Protein AF-0000000084496072 (afdb_homodimer)

Nearest PDB structures (foldseek):
  3r0a-assembly1_A  TM=5.215E-01  e=6.819E-02  Methanosarcina mazei
  7z1l-assembly1_O  TM=6.614E-01  e=3.245E-01  Saccharomyces cerevisiae W303
  7q34-assembly2_C  TM=4.489E-01  e=1.401E-01  Lactococcus lactis subsp. lactis
  5x11-assembly4_G  TM=4.605E-01  e=4.939E-01  Bacillus spizizenii str. W23
  4g6q-assembly2_B  TM=4.818E-01  e=4.652E-01  Kribbella flavida DSM 17836

Radius of gyration: 19.79 Å; Cα contacts (8 Å, |Δi|>4): 456; chains: 2; bounding box: 46×49×51 Å

Sequence (308 aa):
MTQSNAYIRTGNTRTGFSLMFHELFDLYHPYIGDKATLYYLYLLRYRNNDVTSFDQGKAWNGRSKVTEKFQLSFSTLPILDEILEASGLVTIERKPSGRGKDKIYYIVHDPLERAQFREHETQIAEELRQVVVRQGGSIGKLLGKEKGVNLSVCMTQSNAYIRTGNTRTGFSLMFHELFDLYHPYIGDKATLYYLYLLRYRNNDVTSFDQGKAWNGRSKVTEKFQLSFSTLPILDEILEASGLVTIERKPSGRGKDKIYYIVHDPLERAQFREHETQIAEELRQVVVRQGGSIGKLLGKEKGVNLSVC

Foldseek 3Di:
DPPPPPVPPPPPRDDQDFDDDPCLVVPVCQAQHDVLSVVLVVQRSQAACPPPDPSHQKRFDDLVVDVVVDVDDSVCVVLSVQLCVLQVQWDWDWADPPPDGTGIIIRGDDHDDPVVCVVCVVSSLVSLLVSCVVVDDDCLVSTHPNRNNVSNVD/DPPPPPVPPPPPPDDQDFDDDPCLVVPVCQAQHDVLSVVLVVQRSQAACPPPDPRHQKGFDDLVVDVVVDVDDSVCVVLSVQLCVLQVQWDWDWADPDPDGTGIIIRGDDHDDPVVCVVCVVSSLVSLLVSCVVVDDDCLVSTHPNRNNVSNVD

Organism: NCBI:txid1637975

Structure (mmCIF, N/CA/C/O backbone):
data_AF-0000000084496072-model_v1
#
loop_
_entity.id
_entity.type
_entity.pdbx_description
1 polymer 'Replication initiator A N-terminal domain-containing protein'
#
loop_
_atom_site.group_PDB
_atom_site.id
_atom_site.type_symbol
_atom_site.label_atom_id
_atom_site.label_alt_id
_atom_site.label_comp_id
_atom_site.label_asym_id
_atom_site.label_entity_id
_atom_site.label_seq_id
_atom_site.pdbx_PDB_ins_code
_atom_site.Cartn_x
_atom_site.Cartn_y
_atom_site.Cartn_z
_atom_site.occupancy
_atom_site.B_iso_or_equiv
_atom_site.auth_seq_id
_atom_site.auth_comp_id
_atom_site.auth_asym_id
_atom_site.auth_atom_id
_atom_site.pdbx_PDB_model_num
ATOM 1 N N . MET A 1 1 ? -20.109 -11.117 22.031 1 20.28 1 MET A N 1
ATOM 2 C CA . MET A 1 1 ? -18.75 -10.602 22.203 1 20.28 1 MET A CA 1
ATOM 3 C C . MET A 1 1 ? -17.766 -11.32 21.281 1 20.28 1 MET A C 1
ATOM 5 O O . MET A 1 1 ? -17.422 -12.477 21.531 1 20.28 1 MET A O 1
ATOM 9 N N . THR A 1 2 ? -17.922 -11.195 20 1 24.98 2 THR A N 1
ATOM 10 C CA . THR A 1 2 ? -17.297 -12.008 18.953 1 24.98 2 THR A CA 1
ATOM 11 C C . THR A 1 2 ? -15.781 -11.945 19.062 1 24.98 2 THR A C 1
ATOM 13 O O . THR A 1 2 ? -15.195 -10.859 19.078 1 24.98 2 THR A O 1
ATOM 16 N N . GLN A 1 3 ? -15.211 -12.867 19.844 1 24.97 3 GLN A N 1
ATOM 17 C CA . GLN A 1 3 ? -13.797 -13.102 20.109 1 24.97 3 GLN A CA 1
ATOM 18 C C . GLN A 1 3 ? -12.977 -13.055 18.812 1 24.97 3 GLN A C 1
ATOM 20 O O . GLN A 1 3 ? -13.203 -13.852 17.906 1 24.97 3 GLN A O 1
ATOM 25 N N . SER A 1 4 ? -12.648 -11.875 18.438 1 31.02 4 SER A N 1
ATOM 26 C CA . SER A 1 4 ? -11.797 -11.656 17.281 1 31.02 4 SER A CA 1
ATOM 27 C C . SER A 1 4 ? -10.555 -12.547 17.328 1 31.02 4 SER A C 1
ATOM 29 O O . SER A 1 4 ? -9.812 -12.539 18.312 1 31.02 4 SER A O 1
ATOM 31 N N . ASN A 1 5 ? -10.773 -13.828 17 1 29.03 5 ASN A N 1
ATOM 32 C CA . ASN A 1 5 ? -9.773 -14.891 17.016 1 29.03 5 ASN A CA 1
ATOM 33 C C . ASN A 1 5 ? -8.484 -14.469 16.328 1 29.03 5 ASN A C 1
ATOM 35 O O . ASN A 1 5 ? -8.367 -14.602 15.102 1 29.03 5 ASN A O 1
ATOM 39 N N . ALA A 1 6 ? -7.984 -13.383 16.688 1 31.05 6 ALA A N 1
ATOM 40 C CA . ALA A 1 6 ? -6.613 -13.203 16.234 1 31.05 6 ALA A CA 1
ATOM 41 C C . ALA A 1 6 ? -5.766 -14.438 16.531 1 31.05 6 ALA A C 1
ATOM 43 O O . ALA A 1 6 ? -5.727 -14.914 17.656 1 31.05 6 ALA A O 1
ATOM 44 N N . TYR A 1 7 ? -5.82 -15.438 15.805 1 30.16 7 TYR A N 1
ATOM 45 C CA . TYR A 1 7 ? -4.941 -16.578 16.047 1 30.16 7 TYR A CA 1
ATOM 46 C C . TYR A 1 7 ? -3.498 -16.109 16.234 1 30.16 7 TYR A C 1
ATOM 48 O O . TYR A 1 7 ? -2.895 -15.562 15.312 1 30.16 7 TYR A O 1
ATOM 56 N N . ILE A 1 8 ? -3.25 -15.469 17.312 1 32.53 8 ILE A N 1
ATOM 57 C CA . ILE A 1 8 ? -1.83 -15.281 17.594 1 32.53 8 ILE A CA 1
ATOM 58 C C . ILE A 1 8 ? -1.15 -16.641 17.734 1 32.53 8 ILE A C 1
ATOM 60 O O . ILE A 1 8 ? -1.497 -17.438 18.609 1 32.53 8 ILE A O 1
ATOM 64 N N . ARG A 1 9 ? -0.761 -17.344 16.672 1 30.67 9 ARG A N 1
ATOM 65 C CA . ARG A 1 9 ? -0.006 -18.594 16.781 1 30.67 9 ARG A CA 1
ATOM 66 C C . ARG A 1 9 ? 1.134 -18.453 17.797 1 30.67 9 ARG A C 1
ATOM 68 O O . ARG A 1 9 ? 1.841 -17.438 17.797 1 30.67 9 ARG A O 1
ATOM 75 N N . THR A 1 10 ? 1.224 -18.984 18.797 1 35 10 THR A N 1
ATOM 76 C CA . THR A 1 10 ? 2.146 -19.141 19.906 1 35 10 THR A CA 1
ATOM 77 C C . THR A 1 10 ? 3.588 -19.203 19.422 1 35 10 THR A C 1
ATOM 79 O O . THR A 1 10 ? 4.527 -19.094 20.219 1 35 10 THR A O 1
ATOM 82 N N . GLY A 1 11 ? 3.934 -19.766 18.203 1 36.53 11 GLY A N 1
ATOM 83 C CA . GLY A 1 11 ? 5.332 -19.984 17.859 1 36.53 11 GLY A CA 1
ATOM 84 C C . GLY A 1 11 ? 6.145 -18.719 17.781 1 36.53 11 GLY A C 1
ATOM 85 O O . GLY A 1 11 ? 5.684 -17.656 18.203 1 36.53 11 GLY A O 1
ATOM 86 N N . ASN A 1 12 ? 7.484 -18.672 17.125 1 40.44 12 ASN A N 1
ATOM 87 C CA . ASN A 1 12 ? 8.414 -17.562 16.969 1 40.44 12 ASN A CA 1
ATOM 88 C C . ASN A 1 12 ? 7.699 -16.281 16.547 1 40.44 12 ASN A C 1
ATOM 90 O O . ASN A 1 12 ? 7.098 -16.234 15.477 1 40.44 12 ASN A O 1
ATOM 94 N N . THR A 1 13 ? 7.156 -15.523 17.469 1 61.06 13 THR A N 1
ATOM 95 C CA . THR A 1 13 ? 6.418 -14.273 17.266 1 61.06 13 THR A CA 1
ATOM 96 C C . THR A 1 13 ? 7.168 -13.352 16.312 1 61.06 13 THR A C 1
ATOM 98 O O . THR A 1 13 ? 8.281 -12.914 16.609 1 61.06 13 THR A O 1
ATOM 101 N N . ARG A 1 14 ? 6.965 -13.539 15.125 1 76.88 14 ARG A N 1
ATOM 102 C CA . ARG A 1 14 ? 7.57 -12.656 14.133 1 76.88 14 ARG A CA 1
ATOM 103 C C . ARG A 1 14 ? 7.273 -11.195 14.445 1 76.88 14 ARG A C 1
ATOM 105 O O . ARG A 1 14 ? 6.145 -10.844 14.789 1 76.88 14 ARG A O 1
ATOM 112 N N . THR A 1 15 ? 8.438 -10.461 14.648 1 82.69 15 THR A N 1
ATOM 113 C CA . THR A 1 15 ? 8.367 -9.016 14.875 1 82.69 15 THR A CA 1
ATOM 114 C C . THR A 1 15 ? 8.633 -8.25 13.586 1 82.69 15 THR A C 1
ATOM 116 O O . THR A 1 15 ? 8.867 -8.859 12.531 1 82.69 15 THR A O 1
ATOM 119 N N . GLY A 1 16 ? 8.398 -6.961 13.594 1 90.19 16 GLY A N 1
ATOM 120 C CA . GLY A 1 16 ? 8.68 -6.141 12.43 1 90.19 16 GLY A CA 1
ATOM 121 C C . GLY A 1 16 ? 7.48 -5.953 11.523 1 90.19 16 GLY A C 1
ATOM 122 O O . GLY A 1 16 ? 7.57 -6.18 10.312 1 90.19 16 GLY A O 1
ATOM 123 N N . PHE A 1 17 ? 6.418 -5.68 12.156 1 93.38 17 PHE A N 1
ATOM 124 C CA . PHE A 1 17 ? 5.207 -5.426 11.383 1 93.38 17 PHE A CA 1
ATOM 125 C C . PHE A 1 17 ? 4.523 -4.145 11.844 1 93.38 17 PHE A C 1
ATOM 127 O O . PHE A 1 17 ? 4.812 -3.641 12.93 1 93.38 17 PHE A O 1
ATOM 134 N N . SER A 1 18 ? 3.721 -3.564 11 1 92.56 18 SER A N 1
ATOM 135 C CA . SER A 1 18 ? 2.795 -2.477 11.297 1 92.56 18 SER A CA 1
ATOM 136 C C . SER A 1 18 ? 1.347 -2.918 11.125 1 92.56 18 SER A C 1
ATOM 138 O O . SER A 1 18 ? 1.056 -3.805 10.32 1 92.56 18 SER A O 1
ATOM 140 N N . LEU A 1 19 ? 0.456 -2.365 11.906 1 93.56 19 LEU A N 1
ATOM 141 C CA . LEU A 1 19 ? -0.966 -2.646 11.742 1 93.56 19 LEU A CA 1
ATOM 142 C C . LEU A 1 19 ? -1.554 -1.824 10.594 1 93.56 19 LEU A C 1
ATOM 144 O O . LEU A 1 19 ? -1.476 -0.594 10.609 1 93.56 19 LEU A O 1
ATOM 148 N N . MET A 1 20 ? -2.008 -2.471 9.633 1 96 20 MET A N 1
ATOM 149 C CA . MET A 1 20 ? -2.729 -1.826 8.539 1 96 20 MET A CA 1
ATOM 150 C C . MET A 1 20 ? -4.234 -1.928 8.742 1 96 20 MET A C 1
ATOM 152 O O . MET A 1 20 ? -4.832 -2.975 8.492 1 96 20 MET A O 1
ATOM 156 N N . PHE A 1 21 ? -4.793 -0.872 9.219 1 96.31 21 PHE A N 1
ATOM 157 C CA . PHE A 1 21 ? -6.23 -0.878 9.477 1 96.31 21 PHE A CA 1
ATOM 158 C C . PHE A 1 21 ? -7.008 -0.855 8.164 1 96.31 21 PHE A C 1
ATOM 160 O O . PHE A 1 21 ? -6.641 -0.14 7.23 1 96.31 21 PHE A O 1
ATOM 167 N N . HIS A 1 22 ? -8.07 -1.604 8.109 1 96.25 22 HIS A N 1
ATOM 168 C CA . HIS A 1 22 ? -8.812 -1.842 6.871 1 96.25 22 HIS A CA 1
ATOM 169 C C . HIS A 1 22 ? -9.508 -0.574 6.398 1 96.25 22 HIS A C 1
ATOM 171 O O . HIS A 1 22 ? -9.812 -0.434 5.211 1 96.25 22 HIS A O 1
ATOM 177 N N . GLU A 1 23 ? -9.766 0.387 7.328 1 97.44 23 GLU A N 1
ATOM 178 C CA . GLU A 1 23 ? -10.406 1.65 6.98 1 97.44 23 GLU A CA 1
ATOM 179 C C . GLU A 1 23 ? -9.594 2.414 5.938 1 97.44 23 GLU A C 1
ATOM 181 O O . GLU A 1 23 ? -10.141 3.238 5.203 1 97.44 23 GLU A O 1
ATOM 186 N N . LEU A 1 24 ? -8.266 2.133 5.898 1 98.12 24 LEU A N 1
ATOM 187 C CA . LEU A 1 24 ? -7.418 2.795 4.91 1 98.12 24 LEU A CA 1
ATOM 188 C C . LEU A 1 24 ? -7.914 2.512 3.496 1 98.12 24 LEU A C 1
ATOM 190 O O . LEU A 1 24 ? -8.148 3.438 2.715 1 98.12 24 LEU A O 1
ATOM 194 N N . PHE A 1 25 ? -8.148 1.28 3.17 1 96.56 25 PHE A N 1
ATOM 195 C CA . PHE A 1 25 ? -8.594 0.896 1.836 1 96.56 25 PHE A CA 1
ATOM 196 C C . PHE A 1 25 ? -10.094 1.127 1.682 1 96.56 25 PHE A C 1
ATOM 198 O O . PHE A 1 25 ? -10.562 1.494 0.603 1 96.56 25 PHE A O 1
ATOM 205 N N . ASP A 1 26 ? -10.82 0.975 2.752 1 95.56 26 ASP A N 1
ATOM 206 C CA . ASP A 1 26 ? -12.273 1.009 2.67 1 95.56 26 ASP A CA 1
ATOM 207 C C . ASP A 1 26 ? -12.789 2.443 2.574 1 95.56 26 ASP A C 1
ATOM 209 O O . ASP A 1 26 ? -13.805 2.705 1.926 1 95.56 26 ASP A O 1
ATOM 213 N N . LEU A 1 27 ? -12.102 3.357 3.236 1 97.69 27 LEU A N 1
ATOM 214 C CA . LEU A 1 27 ? -12.703 4.68 3.395 1 97.69 27 LEU A CA 1
ATOM 215 C C . LEU A 1 27 ? -11.781 5.762 2.842 1 97.69 27 LEU A C 1
ATOM 217 O O . LEU A 1 27 ? -12.242 6.711 2.203 1 97.69 27 LEU A O 1
ATOM 221 N N . TYR A 1 28 ? -10.492 5.656 3.033 1 98.5 28 TYR A N 1
ATOM 222 C CA . TYR A 1 28 ? -9.562 6.719 2.654 1 98.5 28 TYR A CA 1
ATOM 223 C C . TYR A 1 28 ? -9.141 6.574 1.197 1 98.5 28 TYR A C 1
ATOM 225 O O . TYR A 1 28 ? -9.141 7.551 0.445 1 98.5 28 TYR A O 1
ATOM 233 N N . HIS A 1 29 ? -8.797 5.355 0.791 1 98.06 29 HIS A N 1
ATOM 234 C CA . HIS A 1 29 ? -8.273 5.105 -0.545 1 98.06 29 HIS A CA 1
ATOM 235 C C . HIS A 1 29 ? -9.203 5.66 -1.619 1 98.06 29 HIS A C 1
ATOM 237 O O . HIS A 1 29 ? -8.742 6.23 -2.611 1 98.06 29 HIS A O 1
ATOM 243 N N . PRO A 1 30 ? -10.531 5.535 -1.517 1 96.81 30 PRO A N 1
ATOM 244 C CA . PRO A 1 30 ? -11.43 6.074 -2.541 1 96.81 30 PRO A CA 1
ATOM 245 C C . PRO A 1 30 ? -11.25 7.574 -2.75 1 96.81 30 PRO A C 1
ATOM 247 O O . PRO A 1 30 ? -11.594 8.102 -3.812 1 96.81 30 PRO A O 1
ATOM 250 N N . TYR A 1 31 ? -10.656 8.258 -1.784 1 97.19 31 TYR A N 1
ATOM 251 C CA . TYR A 1 31 ? -10.453 9.703 -1.881 1 97.19 31 TYR A CA 1
ATOM 252 C C . TYR A 1 31 ? -9.016 10.016 -2.268 1 97.19 31 TYR A C 1
ATOM 254 O O . TYR A 1 31 ? -8.766 10.781 -3.205 1 97.19 31 TYR A O 1
ATOM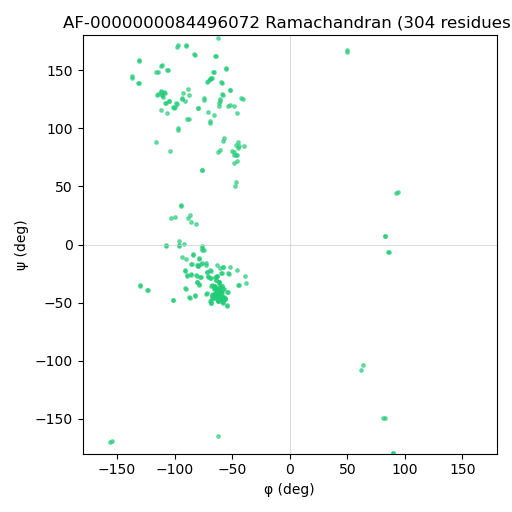 262 N N . ILE A 1 32 ? -8.047 9.375 -1.588 1 97.62 32 ILE A N 1
ATOM 263 C CA . ILE A 1 32 ? -6.672 9.867 -1.647 1 97.62 32 ILE A CA 1
ATOM 264 C C . ILE A 1 32 ? -5.93 9.188 -2.795 1 97.62 32 ILE A C 1
ATOM 266 O O . ILE A 1 32 ? -4.879 9.664 -3.23 1 97.62 32 ILE A O 1
ATOM 270 N N . GLY A 1 33 ? -6.414 8.023 -3.215 1 96.94 33 GLY A N 1
ATOM 271 C CA . GLY A 1 33 ? -5.867 7.395 -4.41 1 96.94 33 GLY A CA 1
ATOM 272 C C . GLY A 1 33 ? -4.703 6.469 -4.117 1 96.94 33 GLY A C 1
ATOM 273 O O . GLY A 1 33 ? -4.312 6.297 -2.961 1 96.94 33 GLY A O 1
ATOM 274 N N . ASP A 1 34 ? -4.176 5.891 -5.164 1 97 34 ASP A N 1
ATOM 275 C CA . ASP A 1 34 ? -3.213 4.801 -5.086 1 97 34 ASP A CA 1
ATOM 276 C C . ASP A 1 34 ? -1.88 5.285 -4.516 1 97 34 ASP A C 1
ATOM 278 O O . ASP A 1 34 ? -1.339 4.68 -3.588 1 97 34 ASP A O 1
ATOM 282 N N . LYS A 1 35 ? -1.397 6.324 -5.062 1 96.19 35 LYS A N 1
ATOM 283 C CA . LYS A 1 35 ? -0.058 6.785 -4.711 1 96.19 35 LYS A CA 1
ATOM 284 C C . LYS A 1 35 ? -0.002 7.262 -3.264 1 96.19 35 LYS A C 1
ATOM 286 O O . LYS A 1 35 ? 0.923 6.914 -2.525 1 96.19 35 LYS A O 1
ATOM 291 N N . ALA A 1 36 ? -1.005 8.016 -2.877 1 97 36 ALA A N 1
ATOM 292 C CA . ALA A 1 36 ? -1.041 8.492 -1.497 1 97 36 ALA A CA 1
ATOM 293 C C . ALA A 1 36 ? -1.201 7.336 -0.519 1 97 36 ALA A C 1
ATOM 295 O O . ALA A 1 36 ? -0.594 7.332 0.555 1 97 36 ALA A O 1
ATOM 296 N N . THR A 1 37 ? -1.995 6.355 -0.882 1 98.31 37 THR A N 1
ATOM 297 C CA . THR A 1 37 ? -2.191 5.188 -0.033 1 98.31 37 THR A CA 1
ATOM 298 C C . THR A 1 37 ? -0.882 4.43 0.155 1 98.31 37 THR A C 1
ATOM 300 O O . THR A 1 37 ? -0.512 4.086 1.28 1 98.31 37 THR A O 1
ATOM 303 N N . LEU A 1 38 ? -0.241 4.191 -0.907 1 97.12 38 LEU A N 1
ATOM 304 C CA . LEU A 1 38 ? 1.027 3.475 -0.829 1 97.12 38 LEU A CA 1
ATOM 305 C C . LEU A 1 38 ? 2.051 4.266 -0.02 1 97.12 38 LEU A C 1
ATOM 307 O O . LEU A 1 38 ? 2.764 3.699 0.81 1 97.12 38 LEU A O 1
ATOM 311 N N . TYR A 1 39 ? 2.139 5.527 -0.281 1 95.06 39 TYR A N 1
ATOM 312 C CA . TYR A 1 39 ? 3.072 6.387 0.434 1 95.06 39 TYR A CA 1
ATOM 313 C C . TYR A 1 39 ? 2.777 6.391 1.93 1 95.06 39 TYR A C 1
ATOM 315 O O . TYR A 1 39 ? 3.693 6.312 2.75 1 95.06 39 TYR A O 1
ATOM 323 N N . TYR A 1 40 ? 1.516 6.5 2.287 1 96.25 40 TYR A N 1
ATOM 324 C CA . TYR A 1 40 ? 1.112 6.426 3.686 1 96.25 40 TYR A CA 1
ATOM 325 C C . TYR A 1 40 ? 1.587 5.125 4.32 1 96.25 40 TYR A C 1
ATOM 327 O O . TYR A 1 40 ? 2.125 5.129 5.43 1 96.25 40 TYR A O 1
ATOM 335 N N . LEU A 1 41 ? 1.387 4.051 3.668 1 96.44 41 LEU A N 1
ATOM 336 C CA . LEU A 1 41 ? 1.759 2.748 4.207 1 96.44 41 LEU A CA 1
ATOM 337 C C . LEU A 1 41 ? 3.271 2.637 4.367 1 96.44 41 LEU A C 1
ATOM 339 O O . LEU A 1 41 ? 3.754 2.012 5.316 1 96.44 41 LEU A O 1
ATOM 343 N N . TYR A 1 42 ? 3.979 3.234 3.449 1 94.44 42 TYR A N 1
ATOM 344 C CA . TYR A 1 42 ? 5.434 3.293 3.564 1 94.44 42 TYR A CA 1
ATOM 345 C C . TYR A 1 42 ? 5.848 4.062 4.812 1 94.44 42 TYR A C 1
ATOM 347 O O . TYR A 1 42 ? 6.727 3.621 5.555 1 94.44 42 TYR A O 1
ATOM 355 N N . LEU A 1 43 ? 5.258 5.227 5.031 1 92.38 43 LEU A N 1
ATOM 356 C CA . LEU A 1 43 ? 5.531 6.02 6.227 1 92.38 43 LEU A CA 1
ATOM 357 C C . LEU A 1 43 ? 5.148 5.254 7.488 1 92.38 43 LEU A C 1
ATOM 359 O O . LEU A 1 43 ? 5.848 5.328 8.5 1 92.38 43 LEU A O 1
ATOM 363 N N . LEU A 1 44 ? 3.986 4.566 7.402 1 92.19 44 LEU A N 1
ATOM 364 C CA . LEU A 1 44 ? 3.506 3.762 8.523 1 92.19 44 LEU A CA 1
ATOM 365 C C . LEU A 1 44 ? 4.539 2.713 8.914 1 92.19 44 LEU A C 1
ATOM 367 O O . LEU A 1 44 ? 4.738 2.449 10.102 1 92.19 44 LEU A O 1
ATOM 371 N N . ARG A 1 45 ? 5.191 2.133 7.957 1 90.38 45 ARG A N 1
ATOM 372 C CA . ARG A 1 45 ? 6.238 1.147 8.203 1 90.38 45 ARG A CA 1
ATOM 373 C C . ARG A 1 45 ? 7.363 1.739 9.047 1 90.38 45 ARG A C 1
ATOM 375 O O . ARG A 1 45 ? 7.93 1.057 9.898 1 90.38 45 ARG A O 1
ATOM 382 N N . TYR A 1 46 ? 7.66 2.959 8.844 1 87 46 TYR A N 1
ATOM 383 C CA . TYR A 1 46 ? 8.82 3.564 9.492 1 87 46 TYR A CA 1
ATOM 384 C C . TYR A 1 46 ? 8.406 4.301 10.758 1 87 46 TYR A C 1
ATOM 386 O O . TYR A 1 46 ? 9.242 4.914 11.43 1 87 46 TYR A O 1
ATOM 394 N N . ARG A 1 47 ? 7.18 4.25 10.977 1 84.5 47 ARG A N 1
ATOM 395 C CA . ARG A 1 47 ? 6.707 4.938 12.172 1 84.5 47 ARG A CA 1
ATOM 396 C C . ARG A 1 47 ? 7.336 4.348 13.43 1 84.5 47 ARG A C 1
ATOM 398 O O . ARG A 1 47 ? 7.379 3.127 13.594 1 84.5 47 ARG A O 1
ATOM 405 N N . ASN A 1 48 ? 8.039 5.191 14.102 1 69.69 48 ASN A N 1
ATOM 406 C CA . ASN A 1 48 ? 8.594 4.773 15.383 1 69.69 48 ASN A CA 1
ATOM 407 C C . ASN A 1 48 ? 7.496 4.492 16.406 1 69.69 48 ASN A C 1
ATOM 409 O O . ASN A 1 48 ? 6.73 5.387 16.766 1 69.69 48 ASN A O 1
ATOM 413 N N . ASN A 1 49 ? 7.359 3.248 16.734 1 59.19 49 ASN A N 1
ATOM 414 C CA . ASN A 1 49 ? 6.312 2.898 17.688 1 59.19 49 ASN A CA 1
ATOM 415 C C . ASN A 1 49 ? 6.836 2.9 19.125 1 59.19 49 ASN A C 1
ATOM 417 O O . ASN A 1 49 ? 6.125 2.512 20.047 1 59.19 49 ASN A O 1
ATOM 421 N N . ASP A 1 50 ? 8.109 3.23 19.141 1 56 50 ASP A N 1
ATOM 422 C CA . ASP A 1 50 ? 8.656 3.283 20.484 1 56 50 ASP A CA 1
ATOM 423 C C . ASP A 1 50 ? 8.078 4.461 21.266 1 56 50 ASP A C 1
ATOM 425 O O . ASP A 1 50 ? 8.422 5.617 21.016 1 56 50 ASP A O 1
ATOM 429 N N . VAL A 1 51 ? 7.148 4.086 22.188 1 54.28 51 VAL A N 1
ATOM 430 C CA . VAL A 1 51 ? 6.418 5.066 22.984 1 54.28 51 VAL A CA 1
ATOM 431 C C . VAL A 1 51 ? 7.398 5.887 23.812 1 54.28 51 VAL A C 1
ATOM 433 O O . VAL A 1 51 ? 7.059 6.969 24.297 1 54.28 51 VAL A O 1
ATOM 436 N N . THR A 1 52 ? 8.547 5.328 23.984 1 52.22 52 THR A N 1
ATOM 437 C CA . THR A 1 52 ? 9.508 5.988 24.859 1 52.22 52 THR A CA 1
ATOM 438 C C . THR A 1 52 ? 10.383 6.961 24.078 1 52.22 52 THR A C 1
ATOM 440 O O . THR A 1 52 ? 11.148 7.734 24.656 1 52.22 52 THR A O 1
ATOM 443 N N . SER A 1 53 ? 10.289 6.832 22.828 1 55.44 53 SER A N 1
ATOM 444 C CA . SER A 1 53 ? 11.164 7.656 22 1 55.44 53 SER A CA 1
ATOM 445 C C . SER A 1 53 ? 10.531 9.008 21.703 1 55.44 53 SER A C 1
ATOM 447 O O . SER A 1 53 ? 9.312 9.109 21.516 1 55.44 53 SER A O 1
ATOM 449 N N . PHE A 1 54 ? 11.289 10.102 21.969 1 50.94 54 PHE A N 1
ATOM 450 C CA . PHE A 1 54 ? 10.867 11.445 21.578 1 50.94 54 PHE A CA 1
ATOM 451 C C . PHE A 1 54 ? 10.359 11.461 20.141 1 50.94 54 PHE A C 1
ATOM 453 O O . PHE A 1 54 ? 9.523 12.297 19.797 1 50.94 54 PHE A O 1
ATOM 460 N N . ASP A 1 55 ? 10.797 10.484 19.438 1 53.66 55 ASP A N 1
ATOM 461 C CA . ASP A 1 55 ? 10.453 10.43 18.016 1 53.66 55 ASP A CA 1
ATOM 462 C C . ASP A 1 55 ? 9.297 9.461 17.766 1 53.66 55 ASP A C 1
ATOM 464 O O . ASP A 1 55 ? 9.125 8.961 16.656 1 53.66 55 ASP A O 1
ATOM 468 N N . GLN A 1 56 ? 8.531 9.266 18.828 1 51.62 56 GLN A N 1
ATOM 469 C CA . GLN A 1 56 ? 7.41 8.344 18.734 1 51.62 56 GLN A CA 1
ATOM 470 C C . GLN A 1 56 ? 6.43 8.789 17.641 1 51.62 56 GLN A C 1
ATOM 472 O O . GLN A 1 56 ? 6.039 9.961 17.594 1 51.62 56 GLN A O 1
ATOM 477 N N . GLY A 1 57 ? 6.098 7.949 16.812 1 58.09 57 GLY A N 1
ATOM 478 C CA . GLY A 1 57 ? 5.117 8.227 15.773 1 58.09 57 GLY A CA 1
ATOM 479 C C . GLY A 1 57 ? 5.719 8.883 14.547 1 58.09 57 GLY A C 1
ATOM 480 O O . GLY A 1 57 ? 5.035 9.07 13.539 1 58.09 57 GLY A O 1
ATOM 481 N N . LYS A 1 58 ? 7.035 9.234 14.68 1 64.56 58 LYS A N 1
ATOM 482 C CA . LYS A 1 58 ? 7.668 9.969 13.586 1 64.56 58 LYS A CA 1
ATOM 483 C C . LYS A 1 58 ? 8.32 9.016 12.594 1 64.56 58 LYS A C 1
ATOM 485 O O . LYS A 1 58 ? 8.875 7.984 12.977 1 64.56 58 LYS A O 1
ATOM 490 N N . ALA A 1 59 ? 7.934 9.133 11.469 1 67.69 59 ALA A N 1
ATOM 491 C CA . ALA A 1 59 ? 8.648 8.469 10.375 1 67.69 59 ALA A CA 1
ATOM 492 C C . ALA A 1 59 ? 9.547 9.453 9.641 1 67.69 59 ALA A C 1
ATOM 494 O O . ALA A 1 59 ? 9.203 10.633 9.484 1 67.69 59 ALA A O 1
ATOM 495 N N . TRP A 1 60 ? 10.953 9.297 9.602 1 60.28 60 TRP A N 1
ATOM 496 C CA . TRP A 1 60 ? 11.906 10.172 8.938 1 60.28 60 TRP A CA 1
ATOM 497 C C . TRP A 1 60 ? 12.414 9.539 7.641 1 60.28 60 TRP A C 1
ATOM 499 O O . TRP A 1 60 ? 12.969 8.438 7.656 1 60.28 60 TRP A O 1
ATOM 509 N N . ASN A 1 61 ? 11.805 9.562 6.648 1 59.84 61 ASN A N 1
ATOM 510 C CA . ASN A 1 61 ? 12.57 9.172 5.473 1 59.84 61 ASN A CA 1
ATOM 511 C C . ASN A 1 61 ? 12.898 10.375 4.594 1 59.84 61 ASN A C 1
ATOM 513 O O . ASN A 1 61 ? 12.016 11.188 4.301 1 59.84 61 ASN A O 1
ATOM 517 N N . GLY A 1 62 ? 14.156 10.727 4.492 1 61.91 62 GLY A N 1
ATOM 518 C CA . GLY A 1 62 ? 14.547 11.766 3.551 1 61.91 62 GLY A CA 1
ATOM 519 C C . GLY A 1 62 ? 13.82 11.672 2.223 1 61.91 62 GLY A C 1
ATOM 520 O O . GLY A 1 62 ? 13.578 10.578 1.716 1 61.91 62 GLY A O 1
ATOM 521 N N . ARG A 1 63 ? 13.117 12.75 1.729 1 69.12 63 ARG A N 1
ATOM 522 C CA . ARG A 1 63 ? 12.359 12.867 0.487 1 69.12 63 ARG A CA 1
ATOM 523 C C . ARG A 1 63 ? 13.125 12.258 -0.681 1 69.12 63 ARG A C 1
ATOM 525 O O . ARG A 1 63 ? 12.531 11.641 -1.565 1 69.12 63 ARG A O 1
ATOM 532 N N . SER A 1 64 ? 14.453 12.375 -0.682 1 72 64 SER A N 1
ATOM 533 C CA . SER A 1 64 ? 15.25 11.852 -1.784 1 72 64 SER A CA 1
ATOM 534 C C . SER A 1 64 ? 15.164 10.328 -1.855 1 72 64 SER A C 1
ATOM 536 O O . SER A 1 64 ? 15.07 9.758 -2.945 1 72 64 SER A O 1
ATOM 538 N N . LYS A 1 65 ? 15.102 9.695 -0.77 1 76 65 LYS A N 1
ATOM 539 C CA . LYS A 1 65 ? 15.055 8.242 -0.74 1 76 65 LYS A CA 1
ATOM 540 C C . LYS A 1 65 ? 13.711 7.723 -1.244 1 76 65 LYS A C 1
ATOM 542 O O . LYS A 1 65 ? 13.648 6.695 -1.919 1 76 65 LYS A O 1
ATOM 547 N N . VAL A 1 66 ? 12.727 8.5 -1.089 1 82.56 66 VAL A N 1
ATOM 548 C CA . VAL A 1 66 ? 11.383 8.086 -1.482 1 82.56 66 VAL A CA 1
ATOM 549 C C . VAL A 1 66 ? 11.266 8.07 -3.006 1 82.56 66 VAL A C 1
ATOM 551 O O . VAL A 1 66 ? 10.758 7.105 -3.586 1 82.56 66 VAL A O 1
ATOM 554 N N . THR A 1 67 ? 11.836 9.117 -3.691 1 85.44 67 THR A N 1
ATOM 555 C CA . THR A 1 67 ? 11.734 9.203 -5.145 1 85.44 67 THR A CA 1
ATOM 556 C C . THR A 1 67 ? 12.609 8.156 -5.816 1 85.44 67 THR A C 1
ATOM 558 O O . THR A 1 67 ? 12.391 7.805 -6.977 1 85.44 67 THR A O 1
ATOM 561 N N . GLU A 1 68 ? 13.594 7.727 -5.137 1 84.12 68 GLU A N 1
ATOM 562 C CA . GLU A 1 68 ? 14.43 6.648 -5.656 1 84.12 68 GLU A CA 1
ATOM 563 C C . GLU A 1 68 ? 13.742 5.293 -5.512 1 84.12 68 GLU A C 1
ATOM 565 O O . GLU A 1 68 ? 13.945 4.398 -6.336 1 84.12 68 GLU A O 1
ATOM 570 N N . LYS A 1 69 ? 12.938 5.227 -4.555 1 89.19 69 LYS A N 1
ATOM 571 C CA . LYS A 1 69 ? 12.289 3.961 -4.207 1 89.19 69 LYS A CA 1
ATOM 572 C C . LYS A 1 69 ? 10.977 3.793 -4.957 1 89.19 69 LYS A C 1
ATOM 574 O O . LYS A 1 69 ? 10.648 2.693 -5.41 1 89.19 69 LYS A O 1
ATOM 579 N N . PHE A 1 70 ? 10.258 4.836 -5.109 1 92.25 70 PHE A N 1
ATOM 580 C CA . PHE A 1 70 ? 8.914 4.789 -5.672 1 92.25 70 PHE A CA 1
ATOM 581 C C . PHE A 1 70 ? 8.875 5.438 -7.051 1 92.25 70 PHE A C 1
ATOM 583 O O . PHE A 1 70 ? 9.734 6.266 -7.375 1 92.25 70 PHE A O 1
ATOM 590 N N . GLN A 1 71 ? 7.949 5.023 -7.82 1 88.69 71 GLN A N 1
ATOM 591 C CA . GLN A 1 71 ? 7.703 5.66 -9.109 1 88.69 71 GLN A CA 1
ATOM 592 C C . GLN A 1 71 ? 6.973 6.988 -8.93 1 88.69 71 GLN A C 1
ATOM 594 O O . GLN A 1 71 ? 5.828 7.137 -9.367 1 88.69 71 GLN A O 1
ATOM 599 N N . LEU A 1 72 ? 7.664 7.922 -8.258 1 88.12 72 LEU A N 1
ATOM 600 C CA . LEU A 1 72 ? 7.148 9.258 -7.965 1 88.12 72 LEU A CA 1
ATOM 601 C C . LEU A 1 72 ? 8.172 10.328 -8.344 1 88.12 72 LEU A C 1
ATOM 603 O O . LEU A 1 72 ? 9.375 10.125 -8.18 1 88.12 72 LEU A O 1
ATOM 607 N N . SER A 1 73 ? 7.711 11.359 -8.906 1 86.88 73 SER A N 1
ATOM 608 C CA . SER A 1 73 ? 8.578 12.492 -9.195 1 86.88 73 SER A CA 1
ATOM 609 C C . SER A 1 73 ? 8.758 13.383 -7.965 1 86.88 73 SER A C 1
ATOM 611 O O . SER A 1 73 ? 7.949 13.328 -7.035 1 86.88 73 SER A O 1
ATOM 613 N N . PHE A 1 74 ? 9.766 14.211 -8.023 1 85.25 74 PHE A N 1
ATOM 614 C CA . PHE A 1 74 ? 10.016 15.164 -6.945 1 85.25 74 PHE A CA 1
ATOM 615 C C . PHE A 1 74 ? 8.883 16.172 -6.824 1 85.25 74 PHE A C 1
ATOM 617 O O . PHE A 1 74 ? 8.562 16.625 -5.723 1 85.25 74 PHE A O 1
ATOM 624 N N . SER A 1 75 ? 8.227 16.438 -7.898 1 88.12 75 SER A N 1
ATOM 625 C CA . SER A 1 75 ? 7.148 17.422 -7.898 1 88.12 75 SER A CA 1
ATOM 626 C C . SER A 1 75 ? 5.859 16.828 -7.348 1 88.12 75 SER A C 1
ATOM 628 O O . SER A 1 75 ? 4.965 17.562 -6.922 1 88.12 75 SER A O 1
ATOM 630 N N . THR A 1 76 ? 5.762 15.5 -7.305 1 91.44 76 THR A N 1
ATOM 631 C CA . THR A 1 76 ? 4.547 14.828 -6.871 1 91.44 76 THR A CA 1
ATOM 632 C C . THR A 1 76 ? 4.523 14.672 -5.352 1 91.44 76 THR A C 1
ATOM 634 O O . THR A 1 76 ? 3.451 14.664 -4.742 1 91.44 76 THR A O 1
ATOM 637 N N . LEU A 1 77 ? 5.691 14.648 -4.75 1 90.5 77 LEU A N 1
ATOM 638 C CA . LEU A 1 77 ? 5.797 14.32 -3.334 1 90.5 77 LEU A CA 1
ATOM 639 C C . LEU A 1 77 ? 5.113 15.383 -2.479 1 90.5 77 LEU A C 1
ATOM 641 O O . LEU A 1 77 ? 4.336 15.055 -1.577 1 90.5 77 LEU A O 1
ATOM 645 N N . PRO A 1 78 ? 5.387 16.688 -2.783 1 89.69 78 PRO A N 1
ATOM 646 C CA . PRO A 1 78 ? 4.695 17.703 -1.987 1 89.69 78 PRO A CA 1
ATOM 647 C C . PRO A 1 78 ? 3.176 17.625 -2.131 1 89.69 78 PRO A C 1
ATOM 649 O O . PRO A 1 78 ? 2.447 17.938 -1.185 1 89.69 78 PRO A O 1
ATOM 652 N N . ILE A 1 79 ? 2.66 17.234 -3.268 1 94.25 79 ILE A N 1
ATOM 653 C CA . ILE A 1 79 ? 1.224 17.094 -3.48 1 94.25 79 ILE A CA 1
ATOM 654 C C . ILE A 1 79 ? 0.687 15.938 -2.637 1 94.25 79 ILE A C 1
ATOM 656 O O . ILE A 1 79 ? -0.351 16.078 -1.983 1 94.25 79 ILE A O 1
ATOM 660 N N . LEU A 1 80 ? 1.44 14.844 -2.637 1 95.12 80 LEU A N 1
ATOM 661 C CA . LEU A 1 80 ? 1.046 13.703 -1.815 1 95.12 80 LEU A CA 1
ATOM 662 C C . LEU A 1 80 ? 1.062 14.07 -0.335 1 95.12 80 LEU A C 1
ATOM 664 O O . LEU A 1 80 ? 0.18 13.656 0.421 1 95.12 80 LEU A O 1
ATOM 668 N N . ASP A 1 81 ? 2.057 14.852 0.014 1 93.56 81 ASP A N 1
ATOM 669 C CA . ASP A 1 81 ? 2.105 15.344 1.386 1 93.56 81 ASP A CA 1
ATOM 670 C C . ASP A 1 81 ? 0.828 16.109 1.741 1 93.56 81 ASP A C 1
ATOM 672 O O . ASP A 1 81 ? 0.23 15.867 2.793 1 93.56 81 ASP A O 1
ATOM 676 N N . GLU A 1 82 ? 0.437 16.953 0.884 1 95.94 82 GLU A N 1
ATOM 677 C CA . GLU A 1 82 ? -0.759 17.766 1.122 1 95.94 82 GLU A CA 1
ATOM 678 C C . GLU A 1 82 ? -2.008 16.891 1.188 1 95.94 82 GLU A C 1
ATOM 680 O O . GLU A 1 82 ? -2.889 17.109 2.02 1 95.94 82 GLU A O 1
ATOM 685 N N . ILE A 1 83 ? -2.137 15.93 0.318 1 97.25 83 ILE A N 1
ATOM 686 C CA . ILE A 1 83 ? -3.27 15.008 0.298 1 97.25 83 ILE A CA 1
ATOM 687 C C . ILE A 1 83 ? -3.346 14.258 1.625 1 97.25 83 ILE A C 1
ATOM 689 O O . ILE A 1 83 ? -4.418 14.148 2.223 1 97.25 83 ILE A O 1
ATOM 693 N N . LEU A 1 84 ? -2.211 13.742 2.074 1 97.38 84 LEU A N 1
ATOM 694 C CA . LEU A 1 84 ? -2.18 12.969 3.309 1 97.38 84 LEU A CA 1
ATOM 695 C C . LEU A 1 84 ? -2.469 13.852 4.516 1 97.38 84 LEU A C 1
ATOM 697 O O . LEU A 1 84 ? -3.113 13.414 5.473 1 97.38 84 LEU A O 1
ATOM 701 N N . GLU A 1 85 ? -2.033 15.102 4.52 1 97.5 85 GLU A N 1
ATOM 702 C CA . GLU A 1 85 ? -2.363 16.031 5.586 1 97.5 85 GLU A CA 1
ATOM 703 C C . GLU A 1 85 ? -3.852 16.375 5.586 1 97.5 85 GLU A C 1
ATOM 705 O O . GLU A 1 85 ? -4.496 16.375 6.637 1 97.5 85 GLU A O 1
ATOM 710 N N . ALA A 1 86 ? -4.344 16.641 4.414 1 97.62 86 ALA A N 1
ATOM 711 C CA . ALA A 1 86 ? -5.75 17.016 4.262 1 97.62 86 ALA A CA 1
ATOM 712 C C . ALA A 1 86 ? -6.664 15.883 4.727 1 97.62 86 ALA A C 1
ATOM 714 O O . ALA A 1 86 ? -7.758 16.125 5.238 1 97.62 86 ALA A O 1
ATOM 715 N N . SER A 1 87 ? -6.254 14.641 4.566 1 98.12 87 SER A N 1
ATOM 716 C CA . SER A 1 87 ? -7.055 13.484 4.957 1 98.12 87 SER A CA 1
ATOM 717 C C . SER A 1 87 ? -6.871 13.156 6.434 1 98.12 87 SER A C 1
ATOM 719 O O . SER A 1 87 ? -7.527 12.266 6.965 1 98.12 87 SER A O 1
ATOM 721 N N . GLY A 1 88 ? -5.887 13.844 7.086 1 97.81 88 GLY A N 1
ATOM 722 C CA . GLY A 1 88 ? -5.652 13.648 8.508 1 97.81 88 GLY A CA 1
ATOM 723 C C . GLY A 1 88 ? -4.789 12.438 8.805 1 97.81 88 GLY A C 1
ATOM 724 O O . GLY A 1 88 ? -4.629 12.055 9.969 1 97.81 88 GLY A O 1
ATOM 725 N N . LEU A 1 89 ? -4.258 11.82 7.816 1 97.56 89 LEU A N 1
ATOM 726 C CA . LEU A 1 89 ? -3.488 10.594 8.008 1 97.56 89 LEU A CA 1
ATOM 727 C C . LEU A 1 89 ? -2.064 10.914 8.453 1 97.56 89 LEU A C 1
ATOM 729 O O . LEU A 1 89 ? -1.396 10.07 9.055 1 97.56 89 LEU A O 1
ATOM 733 N N . VAL A 1 90 ? -1.592 12.172 8.062 1 95.81 90 VAL A N 1
ATOM 734 C CA . VAL A 1 90 ? -0.243 12.57 8.445 1 95.81 90 VAL A CA 1
ATOM 735 C C . VAL A 1 90 ? -0.247 14.023 8.914 1 95.81 90 VAL A C 1
ATOM 737 O O . VAL A 1 90 ? -1.06 14.828 8.445 1 95.81 90 VAL A O 1
ATOM 740 N N . THR A 1 91 ? 0.536 14.328 9.883 1 94.88 91 THR A N 1
ATOM 741 C CA . THR A 1 91 ? 0.945 15.688 10.211 1 94.88 91 THR A CA 1
ATOM 742 C C . THR A 1 91 ? 2.426 15.898 9.906 1 94.88 91 THR A C 1
ATOM 744 O O . THR A 1 91 ? 3.26 15.055 10.258 1 94.88 91 THR A O 1
ATOM 747 N N . ILE A 1 92 ? 2.697 16.938 9.18 1 90.88 92 ILE A N 1
ATOM 748 C CA . ILE A 1 92 ? 4.074 17.188 8.766 1 90.88 92 ILE A CA 1
ATOM 749 C C . ILE A 1 92 ? 4.66 18.328 9.586 1 90.88 92 ILE A C 1
ATOM 751 O O . ILE A 1 92 ? 4.062 19.406 9.68 1 90.88 92 ILE A O 1
ATOM 755 N N . GLU A 1 93 ? 5.758 18 10.211 1 87.06 93 GLU A N 1
ATOM 756 C CA . GLU A 1 93 ? 6.508 19.016 10.953 1 87.06 93 GLU A CA 1
ATOM 757 C C . GLU A 1 93 ? 7.84 19.312 10.281 1 87.06 93 GLU A C 1
ATOM 759 O O . GLU A 1 93 ? 8.547 18.406 9.844 1 87.06 93 GLU A O 1
ATOM 764 N N . ARG A 1 94 ? 8.086 20.562 10.117 1 82.44 94 ARG A N 1
ATOM 765 C CA . ARG A 1 94 ? 9.359 21 9.555 1 82.44 94 ARG A CA 1
ATOM 766 C C . ARG A 1 94 ? 10.242 21.641 10.617 1 82.44 94 ARG A C 1
ATOM 768 O O . ARG A 1 94 ? 9.789 22.469 11.398 1 82.44 94 ARG A O 1
ATOM 775 N N . LYS A 1 95 ? 11.422 21.078 10.805 1 78.81 95 LYS A N 1
ATOM 776 C CA . LYS A 1 95 ? 12.375 21.625 11.766 1 78.81 95 LYS A CA 1
ATOM 777 C C . LYS A 1 95 ? 13.617 22.156 11.062 1 78.81 95 LYS A C 1
ATOM 779 O O . LYS A 1 95 ? 14.195 21.484 10.211 1 78.81 95 LYS A O 1
ATOM 784 N N . PRO A 1 96 ? 13.953 23.406 11.422 1 76.75 96 PRO A N 1
ATOM 785 C CA . PRO A 1 96 ? 15.164 23.984 10.828 1 76.75 96 PRO A CA 1
ATOM 786 C C . PRO A 1 96 ? 16.422 23.203 11.188 1 76.75 96 PRO A C 1
ATOM 788 O O . PRO A 1 96 ? 16.547 22.703 12.305 1 76.75 96 PRO A O 1
ATOM 791 N N . SER A 1 97 ? 17.188 22.688 10.25 1 70.5 97 SER A N 1
ATOM 792 C CA . SER A 1 97 ? 18.406 21.922 10.508 1 70.5 97 SER A CA 1
ATOM 793 C C . SER A 1 97 ? 19.609 22.844 10.648 1 70.5 97 SER A C 1
ATOM 795 O O . SER A 1 97 ? 20.703 22.391 10.977 1 70.5 97 SER A O 1
ATOM 797 N N . GLY A 1 98 ? 19.516 24.047 11.016 1 64.12 98 GLY A N 1
ATOM 798 C CA . GLY A 1 98 ? 20.625 24.984 11.008 1 64.12 98 GLY A CA 1
ATOM 799 C C . GLY A 1 98 ? 21.188 25.219 9.617 1 64.12 98 GLY A C 1
ATOM 800 O O . GLY A 1 98 ? 20.469 25.656 8.719 1 64.12 98 GLY A O 1
ATOM 801 N N . ARG A 1 99 ? 22.438 24.719 9.203 1 62.91 99 ARG A N 1
ATOM 802 C CA . ARG A 1 99 ? 23.219 25.016 8.016 1 62.91 99 ARG A CA 1
ATOM 803 C C . ARG A 1 99 ? 22.734 24.219 6.812 1 62.91 99 ARG A C 1
ATOM 805 O O . ARG A 1 99 ? 23.359 24.234 5.75 1 62.91 99 ARG A O 1
ATOM 812 N N . GLY A 1 100 ? 21.391 23.625 6.867 1 62.38 100 GLY A N 1
ATOM 813 C CA . GLY A 1 100 ? 20.984 22.844 5.707 1 62.38 100 GLY A CA 1
ATOM 814 C C . GLY A 1 100 ? 19.484 22.781 5.512 1 62.38 100 GLY A C 1
ATOM 815 O O . GLY A 1 100 ? 18.766 23.688 5.922 1 62.38 100 GLY A O 1
ATOM 816 N N . LYS A 1 101 ? 19.047 21.969 4.676 1 64.88 101 LYS A N 1
ATOM 817 C CA . LYS A 1 101 ? 17.625 21.812 4.398 1 64.88 101 LYS A CA 1
ATOM 818 C C . LYS A 1 101 ? 16.859 21.391 5.652 1 64.88 101 LYS A C 1
ATOM 820 O O . LYS A 1 101 ? 17.406 20.672 6.496 1 64.88 101 LYS A O 1
ATOM 825 N N . ASP A 1 102 ? 15.695 21.969 5.812 1 69.94 102 ASP A N 1
ATOM 826 C CA . ASP A 1 102 ? 14.836 21.625 6.945 1 69.94 102 ASP A CA 1
ATOM 827 C C . ASP A 1 102 ? 14.617 20.109 7.043 1 69.94 102 ASP A C 1
ATOM 829 O O . ASP A 1 102 ? 14.594 19.422 6.023 1 69.94 102 ASP A O 1
ATOM 833 N N . LYS A 1 103 ? 14.766 19.625 8.211 1 74.62 103 LYS A N 1
ATOM 834 C CA . LYS A 1 103 ? 14.367 18.234 8.453 1 74.62 103 LYS A CA 1
ATOM 835 C C . LYS A 1 103 ? 12.852 18.094 8.516 1 74.62 103 LYS A C 1
ATOM 837 O O . LYS A 1 103 ? 12.172 18.922 9.148 1 74.62 103 LYS A O 1
ATOM 842 N N . ILE A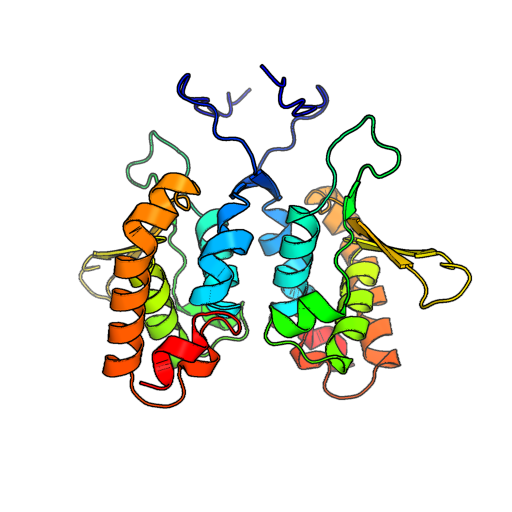 1 104 ? 12.281 17.234 7.688 1 78.69 104 ILE A N 1
ATOM 843 C CA . ILE A 1 104 ? 10.844 17 7.641 1 78.69 104 ILE A CA 1
ATOM 844 C C . ILE A 1 104 ? 10.484 15.758 8.453 1 78.69 104 ILE A C 1
ATOM 846 O O . ILE A 1 104 ? 11.086 14.695 8.258 1 78.69 104 ILE A O 1
ATOM 850 N N . TYR A 1 105 ? 9.664 15.945 9.422 1 82.69 105 TYR A N 1
ATOM 851 C CA . TYR A 1 105 ? 9.164 14.844 10.242 1 82.69 105 TYR A CA 1
ATOM 852 C C . TYR A 1 105 ? 7.691 14.57 9.953 1 82.69 105 TYR A C 1
ATOM 854 O O . TYR A 1 105 ? 6.875 15.492 9.922 1 82.69 105 TYR A O 1
ATOM 862 N N . TYR A 1 106 ? 7.434 13.297 9.742 1 89 106 TYR A N 1
ATOM 863 C CA . TYR A 1 106 ? 6.055 12.867 9.516 1 89 106 TYR A CA 1
ATOM 864 C C . TYR A 1 106 ? 5.469 12.25 10.781 1 89 106 TYR A C 1
ATOM 866 O O . TYR A 1 106 ? 6.023 11.297 11.328 1 89 106 TYR A O 1
ATOM 874 N N . ILE A 1 107 ? 4.484 12.789 11.305 1 90.94 107 ILE A N 1
ATOM 875 C CA . ILE A 1 107 ? 3.674 12.141 12.328 1 90.94 107 ILE A CA 1
ATOM 876 C C . ILE A 1 107 ? 2.559 11.336 11.672 1 90.94 107 ILE A C 1
ATOM 878 O O . ILE A 1 107 ? 1.624 11.898 11.102 1 90.94 107 ILE A O 1
ATOM 882 N N . VAL A 1 108 ? 2.68 10.023 11.711 1 92.88 108 VAL A N 1
ATOM 883 C CA . VAL A 1 108 ? 1.763 9.133 11.008 1 92.88 108 VAL A CA 1
ATOM 884 C C . VAL A 1 108 ? 0.632 8.711 11.945 1 92.88 108 VAL A C 1
ATOM 886 O O . VAL A 1 108 ? 0.881 8.188 13.031 1 92.88 108 VAL A O 1
ATOM 889 N N . HIS A 1 109 ? -0.582 8.922 11.531 1 95.19 109 HIS A N 1
ATOM 890 C CA . HIS A 1 109 ? -1.752 8.609 12.344 1 95.19 109 HIS A CA 1
ATOM 891 C C . HIS A 1 109 ? -2.465 7.367 11.82 1 95.19 109 HIS A C 1
ATOM 893 O O . HIS A 1 109 ? -2.381 7.047 10.633 1 95.19 109 HIS A O 1
ATOM 899 N N . ASP A 1 110 ? -3.064 6.703 12.773 1 94.75 110 ASP A N 1
ATOM 900 C CA . ASP A 1 110 ? -3.969 5.648 12.328 1 94.75 110 ASP A CA 1
ATOM 901 C C . ASP A 1 110 ? -5.211 6.23 11.664 1 94.75 110 ASP A C 1
ATOM 903 O O . ASP A 1 110 ? -5.676 7.309 12.039 1 94.75 110 ASP A O 1
ATOM 907 N N . PRO A 1 111 ? -5.688 5.559 10.602 1 97.31 111 PRO A N 1
ATOM 908 C CA . PRO A 1 111 ? -6.977 6.012 10.07 1 97.31 111 PRO A CA 1
ATOM 909 C C . PRO A 1 111 ? -8.078 6.027 11.133 1 97.31 111 PRO A C 1
ATOM 911 O O . PRO A 1 111 ? -8.047 5.23 12.078 1 97.31 111 PRO A O 1
ATOM 914 N N . LEU A 1 112 ? -9.008 6.879 10.969 1 97.12 112 LEU A N 1
ATOM 915 C CA . LEU A 1 112 ? -10.172 6.91 11.852 1 97.12 112 LEU A CA 1
ATOM 916 C C . LEU A 1 112 ? -11.016 5.648 11.695 1 97.12 112 LEU A C 1
ATOM 918 O O . LEU A 1 112 ? -11.062 5.066 10.609 1 97.12 112 LEU A O 1
ATOM 922 N N . GLU A 1 113 ? -11.617 5.289 12.789 1 95.88 113 GLU A N 1
ATOM 923 C CA . GLU A 1 113 ? -12.633 4.246 12.688 1 95.88 113 GLU A CA 1
ATOM 924 C C . GLU A 1 113 ? -13.82 4.711 11.844 1 95.88 113 GLU A C 1
ATOM 926 O O . GLU A 1 113 ? -14.016 5.91 11.648 1 95.88 113 GLU A O 1
ATOM 931 N N . ARG A 1 114 ? -14.586 3.793 11.398 1 96.19 114 ARG A N 1
ATOM 932 C CA . ARG A 1 114 ? -15.633 4.047 10.414 1 96.19 114 ARG A CA 1
ATOM 933 C C . ARG A 1 114 ? -16.562 5.152 10.891 1 96.19 114 ARG A C 1
ATOM 935 O O . ARG A 1 114 ? -16.844 6.102 10.156 1 96.19 114 ARG A O 1
ATOM 942 N N . ALA A 1 115 ?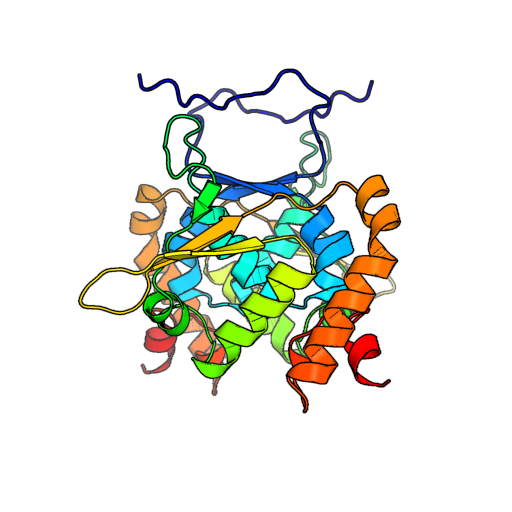 -17.094 5.027 12.086 1 95.75 115 ALA A N 1
ATOM 943 C CA . ALA A 1 115 ? -18.047 6.008 12.609 1 95.75 115 ALA A CA 1
ATOM 944 C C . ALA A 1 115 ? -17.438 7.402 12.656 1 95.75 115 ALA A C 1
ATOM 946 O O . ALA A 1 115 ? -18.047 8.375 12.227 1 95.75 115 ALA A O 1
ATOM 947 N N . GLN A 1 116 ? -16.281 7.492 13.203 1 96.94 116 GLN A N 1
ATOM 948 C CA . GLN A 1 116 ? -15.586 8.773 13.289 1 96.94 116 GLN A CA 1
ATOM 949 C C . GLN A 1 116 ? -15.281 9.328 11.898 1 96.94 116 GLN A C 1
ATOM 951 O O . GLN A 1 116 ? -15.375 10.539 11.672 1 96.94 116 GLN A O 1
ATOM 956 N N . PHE A 1 117 ? -14.852 8.461 10.977 1 97.75 117 PHE A N 1
ATOM 957 C CA . PHE A 1 117 ? -14.594 8.891 9.602 1 97.75 117 PHE A CA 1
ATOM 958 C C . PHE A 1 117 ? -15.844 9.508 8.992 1 97.75 117 PHE A C 1
ATOM 960 O O . PHE A 1 117 ? -15.773 10.57 8.359 1 97.75 117 PHE A O 1
ATOM 967 N N . ARG A 1 118 ? -16.906 8.859 9.141 1 97.69 118 ARG A N 1
ATOM 968 C CA . ARG A 1 118 ? -18.156 9.344 8.547 1 97.69 118 ARG A CA 1
ATOM 969 C C . ARG A 1 118 ? -18.531 10.711 9.109 1 97.69 118 ARG A C 1
ATOM 971 O O . ARG A 1 118 ? -19.047 11.562 8.391 1 97.69 118 ARG A O 1
ATOM 978 N N . GLU A 1 119 ? -18.25 10.906 10.398 1 97.62 119 GLU A N 1
ATOM 979 C CA . GLU A 1 119 ? -18.5 12.195 11.023 1 97.62 119 GLU A CA 1
ATOM 980 C C . GLU A 1 119 ? -17.641 13.289 10.414 1 97.62 119 GLU A C 1
ATOM 982 O O . GLU A 1 119 ? -18.047 14.453 10.344 1 97.62 119 GLU A O 1
ATOM 987 N N . HIS A 1 120 ? -16.453 12.93 9.945 1 97.94 120 HIS A N 1
ATOM 988 C CA . HIS A 1 120 ? -15.492 13.906 9.461 1 97.94 120 HIS A CA 1
ATOM 989 C C . HIS A 1 120 ? -15.375 13.859 7.941 1 97.94 120 HIS A C 1
ATOM 991 O O . HIS A 1 120 ? -14.609 14.625 7.348 1 97.94 120 HIS A O 1
ATOM 997 N N . GLU A 1 121 ? -16.078 12.984 7.289 1 97.56 121 GLU A N 1
ATOM 998 C CA . GLU A 1 121 ? -15.914 12.703 5.867 1 97.56 121 GLU A CA 1
ATOM 999 C C . GLU A 1 121 ? -16.078 13.961 5.031 1 97.56 121 GLU A C 1
ATOM 1001 O O . GLU A 1 121 ? -15.297 14.219 4.113 1 97.56 121 GLU A O 1
ATOM 1006 N N . THR A 1 122 ? -17.141 14.758 5.344 1 96.94 122 THR A N 1
ATOM 1007 C CA . THR A 1 122 ? -17.391 15.984 4.594 1 96.94 122 THR A CA 1
ATOM 1008 C C . THR A 1 122 ? -16.203 16.953 4.742 1 96.94 122 THR A C 1
ATOM 1010 O O . THR A 1 122 ? -15.797 17.578 3.768 1 96.94 122 THR A O 1
ATOM 1013 N N . GLN A 1 123 ? -15.719 17.078 5.938 1 97.5 123 GLN A N 1
ATOM 1014 C CA . GLN A 1 123 ? -14.578 17.953 6.176 1 97.5 123 GLN A CA 1
ATOM 1015 C C . GLN A 1 123 ? -13.344 17.469 5.418 1 97.5 123 GLN A C 1
ATOM 1017 O O . GLN A 1 123 ? -12.617 18.266 4.824 1 97.5 123 GLN A O 1
ATOM 1022 N N . ILE A 1 124 ? -13.094 16.188 5.438 1 97.31 124 ILE A N 1
ATOM 1023 C CA . ILE A 1 124 ? -11.969 15.586 4.723 1 97.31 124 ILE A CA 1
ATOM 1024 C C . ILE A 1 124 ? -12.102 15.859 3.229 1 97.31 124 ILE A C 1
ATOM 1026 O O . ILE A 1 124 ? -11.148 16.281 2.578 1 97.31 124 ILE A O 1
ATOM 1030 N N . ALA A 1 125 ? -13.266 15.641 2.686 1 96.06 125 ALA A N 1
ATOM 1031 C CA . ALA A 1 125 ? -13.531 15.898 1.271 1 96.06 125 ALA A CA 1
ATOM 1032 C C . ALA A 1 125 ? -13.289 17.359 0.926 1 96.06 125 ALA A C 1
ATOM 1034 O O . ALA A 1 125 ? -12.688 17.672 -0.109 1 96.06 125 ALA A O 1
ATOM 1035 N N . GLU A 1 126 ? -13.727 18.234 1.806 1 96 126 GLU A N 1
ATOM 1036 C CA . GLU A 1 126 ? -13.547 19.656 1.571 1 96 126 GLU A CA 1
ATOM 1037 C C . GLU A 1 126 ? -12.078 20.047 1.601 1 96 126 GLU A C 1
ATOM 1039 O O . GLU A 1 126 ? -11.625 20.844 0.782 1 96 126 GLU A O 1
ATOM 1044 N N . GLU A 1 127 ? -11.352 19.531 2.527 1 97 127 GLU A N 1
ATOM 1045 C CA . GLU A 1 127 ? -9.922 19.797 2.6 1 97 127 GLU A CA 1
ATOM 1046 C C . GLU A 1 127 ? -9.195 19.297 1.358 1 97 127 GLU A C 1
ATOM 1048 O O . GLU A 1 127 ? -8.297 19.953 0.844 1 97 127 GLU A O 1
ATOM 1053 N N . LEU A 1 128 ? -9.562 18.125 0.918 1 96.12 128 LEU A N 1
ATOM 1054 C CA . LEU A 1 128 ? -8.977 17.578 -0.299 1 96.12 128 LEU A CA 1
ATOM 1055 C C . LEU A 1 128 ? -9.32 18.453 -1.507 1 96.12 128 LEU A C 1
ATOM 1057 O O . LEU A 1 128 ? -8.492 18.625 -2.402 1 96.12 128 LEU A O 1
ATOM 1061 N N . ARG A 1 129 ? -10.531 18.953 -1.537 1 94.25 129 ARG A N 1
ATOM 1062 C CA . ARG A 1 129 ? -10.922 19.859 -2.607 1 94.25 129 ARG A CA 1
ATOM 1063 C C . ARG A 1 129 ? -10.031 21.109 -2.625 1 94.25 129 ARG A C 1
ATOM 1065 O O . ARG A 1 129 ? -9.664 21.594 -3.693 1 94.25 129 ARG A O 1
ATOM 1072 N N . GLN A 1 130 ? -9.711 21.625 -1.492 1 94.44 130 GLN A N 1
ATOM 1073 C CA . GLN A 1 130 ? -8.828 22.781 -1.4 1 94.44 130 GLN A CA 1
ATOM 1074 C C . GLN A 1 130 ? -7.449 22.469 -1.967 1 94.44 130 GLN A C 1
ATOM 1076 O O . GLN A 1 130 ? -6.812 23.344 -2.57 1 94.44 130 GLN A O 1
ATOM 1081 N N . VAL A 1 131 ? -6.992 21.25 -1.722 1 94.94 131 VAL A N 1
ATOM 1082 C CA . VAL A 1 131 ? -5.715 20.844 -2.303 1 94.94 131 VAL A CA 1
ATOM 1083 C C . VAL A 1 131 ? -5.805 20.891 -3.826 1 94.94 131 VAL A C 1
ATOM 1085 O O . VAL A 1 131 ? -4.887 21.375 -4.492 1 94.94 131 VAL A O 1
ATOM 1088 N N . VAL A 1 132 ? -6.895 20.359 -4.363 1 92.94 132 VAL A N 1
ATOM 1089 C CA . VAL A 1 132 ? -7.105 20.344 -5.805 1 92.94 132 VAL A CA 1
ATOM 1090 C C . VAL A 1 132 ? -7.105 21.781 -6.344 1 92.94 132 VAL A C 1
ATOM 1092 O O . VAL A 1 132 ? -6.48 22.062 -7.367 1 92.94 132 VAL A O 1
ATOM 1095 N N . VAL A 1 133 ? -7.793 22.656 -5.672 1 91.5 133 VAL A N 1
ATOM 1096 C CA . VAL A 1 133 ? -7.902 24.047 -6.102 1 91.5 133 VAL A CA 1
ATOM 1097 C C . VAL A 1 133 ? -6.527 24.719 -6.059 1 91.5 133 VAL A C 1
ATOM 1099 O O . VAL A 1 133 ? -6.148 25.438 -6.988 1 91.5 133 VAL A O 1
ATOM 1102 N N . ARG A 1 134 ? -5.762 24.484 -5.07 1 91.75 134 ARG A N 1
ATOM 1103 C CA . ARG A 1 134 ? -4.457 25.109 -4.887 1 91.75 134 ARG A CA 1
ATOM 1104 C C . ARG A 1 134 ? -3.459 24.609 -5.926 1 91.75 134 ARG A C 1
ATOM 1106 O O . ARG A 1 134 ? -2.662 25.391 -6.457 1 91.75 134 ARG A O 1
ATOM 1113 N N . GLN A 1 135 ? -3.434 23.344 -6.051 1 88.56 135 GLN A N 1
ATOM 1114 C CA . GLN A 1 135 ? -2.434 22.75 -6.926 1 88.56 135 GLN A CA 1
ATOM 1115 C C . GLN A 1 135 ? -2.846 22.859 -8.391 1 88.56 135 GLN A C 1
ATOM 1117 O O . GLN A 1 135 ? -1.995 22.875 -9.281 1 88.56 135 GLN A O 1
ATOM 1122 N N . GLY A 1 136 ? -4.023 23.219 -8.531 1 73.94 136 GLY A N 1
ATOM 1123 C CA . GLY A 1 136 ? -4.465 23.391 -9.906 1 73.94 136 GLY A CA 1
ATOM 1124 C C . GLY A 1 136 ? -4.125 22.203 -10.789 1 73.94 136 GLY A C 1
ATOM 1125 O O . GLY A 1 136 ? -3.455 21.266 -10.352 1 73.94 136 GLY A O 1
ATOM 1126 N N . GLY A 1 137 ? -4.77 22.156 -12.023 1 67.19 137 GLY A N 1
ATOM 1127 C CA . GLY A 1 137 ? -4.344 21.266 -13.094 1 67.19 137 GLY A CA 1
ATOM 1128 C C . GLY A 1 137 ? -4.887 19.844 -12.945 1 67.19 137 GLY A C 1
ATOM 1129 O O . GLY A 1 137 ? -5.941 19.641 -12.344 1 67.19 137 GLY A O 1
ATOM 1130 N N . SER A 1 138 ? -4.102 18.875 -13.445 1 70.5 138 SER A N 1
ATOM 1131 C CA . SER A 1 138 ? -4.48 17.484 -13.648 1 70.5 138 SER A CA 1
ATOM 1132 C C . SER A 1 138 ? -4.082 16.609 -12.461 1 70.5 138 SER A C 1
ATOM 1134 O O . SER A 1 138 ? -3.627 15.484 -12.633 1 70.5 138 SER A O 1
ATOM 1136 N N . ILE A 1 139 ? -4.152 17.25 -11.102 1 81.25 139 ILE A N 1
ATOM 1137 C CA . ILE A 1 139 ? -3.74 16.359 -10.023 1 81.25 139 ILE A CA 1
ATOM 1138 C C . ILE A 1 139 ? -4.852 15.352 -9.727 1 81.25 139 ILE A C 1
ATOM 1140 O O . ILE A 1 139 ? -4.727 14.531 -8.812 1 81.25 139 ILE A O 1
ATOM 1144 N N . GLY A 1 140 ? -5.949 15.477 -10.438 1 80.88 140 GLY A N 1
ATOM 1145 C CA . GLY A 1 140 ? -7.062 14.555 -10.312 1 80.88 140 GLY A CA 1
ATOM 1146 C C . GLY A 1 140 ? -6.656 13.102 -10.484 1 80.88 140 GLY A C 1
ATOM 1147 O O . GLY A 1 140 ? -7.23 12.211 -9.844 1 80.88 140 GLY A O 1
ATOM 1148 N N . LYS A 1 141 ? -5.602 12.961 -11.164 1 84.69 141 LYS A N 1
ATOM 1149 C CA . LYS A 1 141 ? -5.152 11.602 -11.438 1 84.69 141 LYS A CA 1
ATOM 1150 C C . LYS A 1 141 ? -4.48 10.984 -10.211 1 84.69 141 LYS A C 1
ATOM 1152 O O . LYS A 1 141 ? -4.297 9.773 -10.148 1 84.69 141 LYS A O 1
ATOM 1157 N N . LEU A 1 142 ? -4.102 11.852 -9.242 1 91.69 142 LEU A N 1
ATOM 1158 C CA . LEU A 1 142 ? -3.465 11.367 -8.023 1 91.69 142 LEU A CA 1
ATOM 1159 C C . LEU A 1 142 ? -4.508 10.945 -6.992 1 91.69 142 LEU A C 1
ATOM 1161 O O . LEU A 1 142 ? -4.188 10.242 -6.027 1 91.69 142 LEU A O 1
ATOM 1165 N N . LEU A 1 143 ? -5.723 11.398 -7.207 1 94.19 143 LEU A N 1
ATOM 1166 C CA . LEU A 1 143 ? -6.773 11.125 -6.23 1 94.19 143 LEU A CA 1
ATOM 1167 C C . LEU A 1 143 ? -7.5 9.82 -6.566 1 94.19 143 LEU A C 1
ATOM 1169 O O . LEU A 1 143 ? -7.242 9.211 -7.605 1 94.19 143 LEU A O 1
ATOM 1173 N N . GLY A 1 144 ? -8.344 9.43 -5.582 1 93.38 144 GLY A N 1
ATOM 1174 C CA . GLY A 1 144 ? -9.062 8.18 -5.773 1 93.38 144 GLY A CA 1
ATOM 1175 C C . GLY A 1 144 ? -10.086 8.242 -6.891 1 93.38 144 GLY A C 1
ATOM 1176 O O . GLY A 1 144 ? -10.758 9.258 -7.07 1 93.38 144 GLY A O 1
ATOM 1177 N N . LYS A 1 145 ? -10.188 7.148 -7.59 1 88 145 LYS A N 1
ATOM 1178 C CA . LYS A 1 145 ? -11.086 7.051 -8.742 1 88 145 LYS A CA 1
ATOM 1179 C C . LYS A 1 145 ? -12.547 7.074 -8.305 1 88 145 LYS A C 1
ATOM 1181 O O . LYS A 1 145 ? -13.406 7.566 -9.031 1 88 145 LYS A O 1
ATOM 1186 N N . GLU A 1 146 ? -12.781 6.621 -7.188 1 88.19 146 GLU A N 1
ATOM 1187 C CA . GLU A 1 146 ? -14.164 6.434 -6.746 1 88.19 146 GLU A CA 1
ATOM 1188 C C . GLU A 1 146 ? -14.758 7.742 -6.227 1 88.19 146 GLU A C 1
ATOM 1190 O O . GLU A 1 146 ? -15.883 8.102 -6.582 1 88.19 146 GLU A O 1
ATOM 1195 N N . LYS A 1 147 ? -14.016 8.484 -5.438 1 90.62 147 LYS A N 1
ATOM 1196 C CA . LYS A 1 147 ? -14.562 9.672 -4.793 1 90.62 147 LYS A CA 1
ATOM 1197 C C . LYS A 1 147 ? -13.656 10.883 -5.004 1 90.62 147 LYS A C 1
ATOM 1199 O O . LYS A 1 147 ? -14.141 12.008 -5.168 1 90.62 147 LYS A O 1
ATOM 1204 N N . GLY A 1 148 ? -12.414 10.641 -5.012 1 89.94 148 GLY A N 1
ATOM 1205 C CA . GLY A 1 148 ? -11.469 11.734 -5.109 1 89.94 148 GLY A CA 1
ATOM 1206 C C . GLY A 1 148 ? -11.578 12.508 -6.414 1 89.94 148 GLY A C 1
ATOM 1207 O O . GLY A 1 148 ? -11.484 13.734 -6.422 1 89.94 148 GLY A O 1
ATOM 1208 N N . VAL A 1 149 ? -11.758 11.797 -7.52 1 83.94 149 VAL A N 1
ATOM 1209 C CA . VAL A 1 149 ? -11.797 12.414 -8.844 1 83.94 149 VAL A CA 1
ATOM 1210 C C . VAL A 1 149 ? -12.977 13.375 -8.938 1 83.94 149 VAL A C 1
ATOM 1212 O O . VAL A 1 149 ? -12.93 14.352 -9.695 1 83.94 149 VAL A O 1
ATOM 1215 N N . ASN A 1 150 ? -13.969 13.141 -8.203 1 85.12 150 ASN A N 1
ATOM 1216 C CA . ASN A 1 150 ? -15.148 13.992 -8.219 1 85.12 150 ASN A CA 1
ATOM 1217 C C . ASN A 1 150 ? -14.891 15.328 -7.539 1 85.12 150 ASN A C 1
ATOM 1219 O O . ASN A 1 150 ? -15.664 16.266 -7.699 1 85.12 150 ASN A O 1
ATOM 1223 N N . LEU A 1 151 ? -13.852 15.445 -6.781 1 86 151 LEU A N 1
ATOM 1224 C CA . LEU A 1 151 ? -13.508 16.672 -6.082 1 86 151 LEU A CA 1
ATOM 1225 C C . LEU A 1 151 ? -12.82 17.656 -7.02 1 86 151 LEU A C 1
ATOM 1227 O O . LEU A 1 151 ? -12.711 18.859 -6.711 1 86 151 LEU A O 1
ATOM 1231 N N . SER A 1 152 ? -12.312 17.141 -8.156 1 75.81 152 SER A N 1
ATOM 1232 C CA . SER A 1 152 ? -11.57 17.953 -9.117 1 75.81 152 SER A CA 1
ATOM 1233 C C . SER A 1 152 ? -12.5 18.578 -10.148 1 75.81 152 SER A C 1
ATOM 1235 O O . SER A 1 152 ? -12.086 19.438 -10.93 1 75.81 152 SER A O 1
ATOM 1237 N N . VAL A 1 153 ? -13.656 18.016 -10.477 1 66.38 153 VAL A N 1
ATOM 1238 C CA . VAL A 1 153 ? -14.562 18.516 -11.516 1 66.38 153 VAL A CA 1
ATOM 1239 C C . VAL A 1 153 ? -15.289 19.75 -11.023 1 66.38 153 VAL A C 1
ATOM 1241 O O . VAL A 1 153 ? -15.867 20.5 -11.82 1 66.38 153 VAL A O 1
ATOM 1244 N N . CYS A 1 154 ? -15.133 20.172 -9.758 1 49.94 154 CYS A N 1
ATOM 1245 C CA . CYS A 1 154 ? -15.938 21.359 -9.484 1 49.94 154 CYS A CA 1
ATOM 1246 C C . CYS A 1 154 ? -15.172 22.625 -9.828 1 49.94 154 CYS A C 1
ATOM 1248 O O . CYS A 1 154 ? -13.945 22.656 -9.727 1 49.94 154 CYS A O 1
ATOM 1250 N N . MET B 1 1 ? 16.109 -10.719 26.328 1 19.39 1 MET B N 1
ATOM 1251 C CA . MET B 1 1 ? 14.758 -11.07 25.875 1 19.39 1 MET B CA 1
ATOM 1252 C C . MET B 1 1 ? 13.898 -9.82 25.703 1 19.39 1 MET B C 1
ATOM 1254 O O . MET B 1 1 ? 13.461 -9.227 26.688 1 19.39 1 MET B O 1
ATOM 1258 N N . THR B 1 2 ? 14.281 -8.938 24.844 1 24.19 2 THR B N 1
ATOM 1259 C CA . THR B 1 2 ? 13.82 -7.562 24.719 1 24.19 2 THR B CA 1
ATOM 1260 C C . THR B 1 2 ? 12.312 -7.512 24.516 1 24.19 2 THR B C 1
ATOM 1262 O O . THR B 1 2 ? 11.781 -8.172 23.609 1 24.19 2 THR B O 1
ATOM 1265 N N . GLN B 1 3 ? 11.594 -7.398 25.609 1 24.05 3 GLN B N 1
ATOM 1266 C CA . GLN B 1 3 ? 10.148 -7.312 25.766 1 24.05 3 GLN B CA 1
ATOM 1267 C C . GLN B 1 3 ? 9.555 -6.32 24.766 1 24.05 3 GLN B C 1
ATOM 1269 O O . GLN B 1 3 ? 9.867 -5.129 24.797 1 24.05 3 GLN B O 1
ATOM 1274 N N . SER B 1 4 ? 9.445 -6.746 23.578 1 30.34 4 SER B N 1
ATOM 1275 C CA . SER B 1 4 ? 8.812 -5.945 22.531 1 30.34 4 SER B CA 1
ATOM 1276 C C . SER B 1 4 ? 7.504 -5.34 23.016 1 30.34 4 SER B C 1
ATOM 1278 O O . SER B 1 4 ? 6.621 -6.059 23.484 1 30.34 4 SER B O 1
ATOM 1280 N N . ASN B 1 5 ? 7.648 -4.281 23.812 1 27.83 5 ASN B N 1
ATOM 1281 C CA . ASN B 1 5 ? 6.57 -3.557 24.469 1 27.83 5 ASN B CA 1
ATOM 1282 C C . ASN B 1 5 ? 5.426 -3.248 23.516 1 27.83 5 ASN B C 1
ATOM 1284 O O . ASN B 1 5 ? 5.469 -2.254 22.781 1 27.83 5 ASN B O 1
ATOM 1288 N N . ALA B 1 6 ? 4.957 -4.289 22.906 1 32.25 6 ALA B N 1
ATOM 1289 C CA . ALA B 1 6 ? 3.678 -4.008 22.266 1 32.25 6 ALA B CA 1
ATOM 1290 C C . ALA B 1 6 ? 2.707 -3.332 23.234 1 32.25 6 ALA B C 1
ATOM 1292 O O . ALA B 1 6 ? 2.465 -3.838 24.328 1 32.25 6 ALA B O 1
ATOM 1293 N N . TYR B 1 7 ? 2.783 -2.129 23.469 1 28.64 7 TYR B N 1
ATOM 1294 C CA . TYR B 1 7 ? 1.81 -1.441 24.312 1 28.64 7 TYR B CA 1
ATOM 1295 C C . TYR B 1 7 ? 0.387 -1.838 23.938 1 28.64 7 TYR B C 1
ATOM 1297 O O . TYR B 1 7 ? -0.055 -1.594 22.812 1 28.64 7 TYR B O 1
ATOM 1305 N N . ILE B 1 8 ? 0.031 -3.045 24.281 1 33 8 ILE B N 1
ATOM 1306 C CA . ILE B 1 8 ? -1.392 -3.334 24.141 1 33 8 ILE B CA 1
ATOM 1307 C C . ILE B 1 8 ? -2.199 -2.416 25.062 1 33 8 ILE B C 1
ATOM 1309 O O . ILE B 1 8 ? -2.057 -2.467 26.281 1 33 8 ILE B O 1
ATOM 1313 N N . ARG B 1 9 ? -2.486 -1.141 24.75 1 31.84 9 ARG B N 1
ATOM 1314 C CA . ARG B 1 9 ? -3.404 -0.327 25.547 1 31.84 9 ARG B CA 1
ATOM 1315 C C . ARG B 1 9 ? -4.695 -1.086 25.828 1 31.84 9 ARG B C 1
ATOM 1317 O O . ARG B 1 9 ? -5.191 -1.827 24.984 1 31.84 9 ARG B O 1
ATOM 1324 N N . THR B 1 10 ? -5.121 -1.38 26.938 1 34.03 10 THR B N 1
ATOM 1325 C CA . THR B 1 10 ? -6.309 -1.984 27.531 1 34.03 10 THR B CA 1
ATOM 1326 C C . THR B 1 10 ? -7.57 -1.511 26.812 1 34.03 10 THR B C 1
ATOM 1328 O O . THR B 1 10 ? -8.672 -1.947 27.141 1 34.03 10 THR B O 1
ATOM 1331 N N . GLY B 1 11 ? -7.691 -0.283 26.141 1 37.09 11 GLY B N 1
ATOM 1332 C CA . GLY B 1 11 ? -8.898 0.323 25.609 1 37.09 11 GLY B CA 1
ATOM 1333 C C . GLY B 1 11 ? -9.547 -0.502 24.516 1 37.09 11 GLY B C 1
ATOM 1334 O O . GLY B 1 11 ? -9.086 -1.602 24.203 1 37.09 11 GLY B O 1
ATOM 1335 N N . ASN B 1 12 ? -10.859 -0.054 23.875 1 41.69 12 ASN B N 1
ATOM 1336 C CA . ASN B 1 12 ? -11.617 -0.674 22.797 1 41.69 12 ASN B CA 1
ATOM 1337 C C . ASN B 1 12 ? -10.695 -1.222 21.703 1 41.69 12 ASN B C 1
ATOM 1339 O O . ASN B 1 12 ? -9.953 -0.465 21.078 1 41.69 12 ASN B O 1
ATOM 1343 N N . THR B 1 13 ? -10.18 -2.434 21.844 1 63.09 13 THR B N 1
ATOM 1344 C CA . THR B 1 13 ? -9.305 -3.131 20.906 1 63.09 13 THR B CA 1
ATOM 1345 C C . THR B 1 13 ? -9.82 -2.984 19.484 1 63.09 13 THR B C 1
ATOM 1347 O O . THR B 1 13 ? -10.938 -3.404 19.172 1 63.09 13 THR B O 1
ATOM 1350 N N . ARG B 1 14 ? -9.422 -1.998 18.891 1 76.94 14 ARG B N 1
ATOM 1351 C CA . ARG B 1 14 ? -9.797 -1.803 17.5 1 76.94 14 ARG B CA 1
ATOM 1352 C C . ARG B 1 14 ? -9.453 -3.029 16.656 1 76.94 14 ARG B C 1
ATOM 1354 O O . ARG B 1 14 ? -8.367 -3.598 16.797 1 76.94 14 ARG B O 1
ATOM 1361 N N . THR B 1 15 ? -10.562 -3.619 16.062 1 83.5 15 THR B N 1
ATOM 1362 C CA . THR B 1 15 ? -10.43 -4.746 15.156 1 83.5 15 THR B CA 1
ATOM 1363 C C . THR B 1 15 ? -10.453 -4.273 13.703 1 83.5 15 THR B C 1
ATOM 1365 O O . THR B 1 15 ? -10.586 -3.078 13.438 1 83.5 15 THR B O 1
ATOM 1368 N N . GLY B 1 16 ? -10.164 -5.172 12.781 1 90.81 16 GLY B N 1
ATOM 1369 C CA . GLY B 1 16 ? -10.227 -4.824 11.367 1 90.81 16 GLY B CA 1
ATOM 1370 C C . GLY B 1 16 ? -8.906 -4.348 10.812 1 90.81 16 GLY B C 1
ATOM 1371 O O . GLY B 1 16 ? -8.836 -3.289 10.18 1 90.81 16 GLY B O 1
ATOM 1372 N N . PHE B 1 17 ? -7.91 -5.09 11.188 1 93.62 17 PHE B N 1
ATOM 1373 C CA . PHE B 1 17 ? -6.59 -4.758 10.664 1 93.62 17 PHE B CA 1
ATOM 1374 C C . PHE B 1 17 ? -5.898 -5.996 10.109 1 93.62 17 PHE B C 1
ATOM 1376 O O . PHE B 1 17 ? -6.301 -7.125 10.406 1 93.62 17 PHE B O 1
ATOM 1383 N N . SER B 1 18 ? -4.941 -5.785 9.25 1 93.31 18 SER B N 1
ATOM 1384 C CA . SER B 1 18 ? -4 -6.793 8.773 1 93.31 18 SER B CA 1
ATOM 1385 C C . SER B 1 18 ? -2.572 -6.461 9.188 1 93.31 18 SER B C 1
ATOM 1387 O O . SER B 1 18 ? -2.227 -5.289 9.367 1 93.31 18 SER B O 1
ATOM 1389 N N . LEU B 1 19 ? -1.764 -7.473 9.406 1 93.5 19 LEU B N 1
ATOM 1390 C CA . LEU B 1 19 ? -0.353 -7.254 9.703 1 93.5 19 LEU B CA 1
ATOM 1391 C C . LEU B 1 19 ? 0.438 -6.977 8.43 1 93.5 19 LEU B C 1
ATOM 1393 O O . LEU B 1 19 ? 0.435 -7.789 7.504 1 93.5 19 LEU B O 1
ATOM 1397 N N . MET B 1 20 ? 0.981 -5.863 8.352 1 96.12 20 MET B N 1
ATOM 1398 C CA . MET B 1 20 ? 1.886 -5.516 7.262 1 96.12 20 MET B CA 1
ATOM 1399 C C . MET B 1 20 ? 3.34 -5.699 7.68 1 96.12 20 MET B C 1
ATOM 1401 O O . MET B 1 20 ? 3.902 -4.852 8.375 1 96.12 20 MET B O 1
ATOM 1405 N N . PHE B 1 21 ? 3.883 -6.797 7.297 1 96 21 PHE B N 1
ATOM 1406 C CA . PHE B 1 21 ? 5.266 -7.074 7.668 1 96 21 PHE B CA 1
ATOM 1407 C C . PHE B 1 21 ? 6.223 -6.168 6.906 1 96 21 PHE B C 1
ATOM 1409 O O . PHE B 1 21 ? 6.035 -5.922 5.711 1 96 21 PHE B O 1
ATOM 1416 N N . HIS B 1 22 ? 7.246 -5.707 7.574 1 95.81 22 HIS B N 1
ATOM 1417 C CA . HIS B 1 22 ? 8.133 -4.676 7.051 1 95.81 22 HIS B CA 1
ATOM 1418 C C . HIS B 1 22 ? 8.969 -5.211 5.895 1 95.81 22 HIS B C 1
ATOM 1420 O O . HIS B 1 22 ? 9.453 -4.438 5.059 1 95.81 22 HIS B O 1
ATOM 1426 N N . GLU B 1 23 ? 9.133 -6.551 5.816 1 97.25 23 GLU B N 1
ATOM 1427 C CA . GLU B 1 23 ? 9.898 -7.168 4.734 1 97.25 23 GLU B CA 1
ATOM 1428 C C . GLU B 1 23 ? 9.289 -6.844 3.373 1 97.25 23 GLU B C 1
ATOM 1430 O O . GLU B 1 23 ? 9.984 -6.871 2.355 1 97.25 23 GLU B O 1
ATOM 1435 N N . LEU B 1 24 ? 7.965 -6.543 3.371 1 98.06 24 LEU B N 1
ATOM 1436 C CA . LEU B 1 24 ? 7.312 -6.188 2.117 1 98.06 24 LEU B CA 1
ATOM 1437 C C . LEU B 1 24 ? 7.98 -4.977 1.478 1 98.06 24 LEU B C 1
ATOM 1439 O O . LEU B 1 24 ? 8.383 -5.023 0.311 1 98.06 24 LEU B O 1
ATOM 1443 N N . PHE B 1 25 ? 8.18 -3.934 2.225 1 96.25 25 PHE B N 1
ATOM 1444 C CA . PHE B 1 25 ? 8.781 -2.713 1.706 1 96.25 25 PHE B CA 1
ATOM 1445 C C . PHE B 1 25 ? 10.297 -2.844 1.642 1 96.25 25 PHE B C 1
ATOM 1447 O O . PHE B 1 25 ? 10.938 -2.309 0.732 1 96.25 25 PHE B O 1
ATOM 1454 N N . ASP B 1 26 ? 10.859 -3.588 2.549 1 95.19 26 ASP B N 1
ATOM 1455 C CA . ASP B 1 26 ? 12.312 -3.645 2.674 1 95.19 26 ASP B CA 1
ATOM 1456 C C . ASP B 1 26 ? 12.922 -4.555 1.608 1 95.19 26 ASP B C 1
ATOM 1458 O O . ASP B 1 26 ? 14.023 -4.301 1.125 1 95.19 26 ASP B O 1
ATOM 1462 N N . LEU B 1 27 ? 12.211 -5.609 1.266 1 97.62 27 LEU B N 1
ATOM 1463 C CA . LEU B 1 27 ? 12.859 -6.641 0.467 1 97.62 27 LEU B CA 1
ATOM 1464 C C . LEU B 1 27 ? 12.102 -6.887 -0.83 1 97.62 27 LEU B C 1
ATOM 1466 O O . LEU B 1 27 ? 12.703 -7.082 -1.886 1 97.62 27 LEU B O 1
ATOM 1470 N N . TYR B 1 28 ? 10.797 -6.871 -0.822 1 98.5 28 TYR B N 1
ATOM 1471 C CA . TYR B 1 28 ? 10 -7.234 -1.99 1 98.5 28 TYR B CA 1
ATOM 1472 C C . TYR B 1 28 ? 9.773 -6.023 -2.891 1 98.5 28 TYR B C 1
ATOM 1474 O O . TYR B 1 28 ? 9.945 -6.109 -4.109 1 98.5 28 TYR B O 1
ATOM 1482 N N . HIS B 1 29 ? 9.422 -4.891 -2.291 1 98.06 29 HIS B N 1
ATOM 1483 C CA . HIS B 1 29 ? 9.07 -3.695 -3.047 1 98.06 29 HIS B CA 1
ATOM 1484 C C . HIS B 1 29 ? 10.172 -3.318 -4.031 1 98.06 29 HIS B C 1
ATOM 1486 O O . HIS B 1 29 ? 9.891 -2.926 -5.164 1 98.06 29 HIS B O 1
ATOM 1492 N N . PRO B 1 30 ? 11.453 -3.398 -3.684 1 96.69 30 PRO B N 1
ATOM 1493 C CA . PRO B 1 30 ? 12.523 -3.049 -4.629 1 96.69 30 PRO B CA 1
ATOM 1494 C C . PRO B 1 30 ? 12.469 -3.879 -5.91 1 96.69 30 PRO B C 1
ATOM 1496 O O . PRO B 1 30 ? 12.992 -3.455 -6.945 1 96.69 30 PRO B O 1
ATOM 1499 N N . TYR B 1 31 ? 11.797 -5.012 -5.875 1 97.06 31 TYR B N 1
ATOM 1500 C CA . TYR B 1 31 ? 11.695 -5.883 -7.039 1 97.06 31 TYR B CA 1
ATOM 1501 C C . TYR B 1 31 ? 10.344 -5.715 -7.73 1 97.06 31 TYR B C 1
ATOM 1503 O O . TYR B 1 31 ? 10.281 -5.504 -8.945 1 97.06 31 TYR B O 1
ATOM 1511 N N . ILE B 1 32 ? 9.258 -5.742 -6.949 1 97.69 32 ILE B N 1
ATOM 1512 C CA . ILE B 1 32 ? 7.938 -5.934 -7.547 1 97.69 32 ILE B CA 1
ATOM 1513 C C . ILE B 1 32 ? 7.324 -4.578 -7.891 1 97.69 32 ILE B C 1
ATOM 1515 O O . ILE B 1 32 ? 6.379 -4.5 -8.672 1 97.69 32 ILE B O 1
ATOM 1519 N N . GLY B 1 33 ? 7.785 -3.523 -7.234 1 96.88 33 GLY B N 1
ATOM 1520 C CA . GLY B 1 33 ? 7.379 -2.182 -7.617 1 96.88 33 GLY B CA 1
ATOM 1521 C C . GLY B 1 33 ? 6.129 -1.709 -6.898 1 96.88 33 GLY B C 1
ATOM 1522 O O . GLY B 1 33 ? 5.57 -2.434 -6.074 1 96.88 33 GLY B O 1
ATOM 1523 N N . ASP B 1 34 ? 5.719 -0.509 -7.223 1 96.94 34 ASP B N 1
ATOM 1524 C CA . ASP B 1 34 ? 4.688 0.215 -6.484 1 96.94 34 ASP B CA 1
ATOM 1525 C C . ASP B 1 34 ? 3.32 -0.444 -6.664 1 96.94 34 ASP B C 1
ATOM 1527 O O . ASP B 1 34 ? 2.619 -0.705 -5.684 1 96.94 34 ASP B O 1
ATOM 1531 N N . LYS B 1 35 ? 2.979 -0.69 -7.863 1 96.25 35 LYS B N 1
ATOM 1532 C CA . LYS B 1 35 ? 1.636 -1.173 -8.172 1 96.25 35 LYS B CA 1
ATOM 1533 C C . LYS B 1 35 ? 1.408 -2.566 -7.59 1 96.25 35 LYS B C 1
ATOM 1535 O O . LYS B 1 35 ? 0.369 -2.83 -6.98 1 96.25 35 LYS B O 1
ATOM 1540 N N . ALA B 1 36 ? 2.396 -3.42 -7.762 1 97.12 36 ALA B N 1
ATOM 1541 C CA . ALA B 1 36 ? 2.27 -4.77 -7.219 1 97.12 36 ALA B CA 1
ATOM 1542 C C . ALA B 1 36 ? 2.221 -4.746 -5.691 1 97.12 36 ALA B C 1
ATOM 1544 O O . ALA B 1 36 ? 1.473 -5.508 -5.078 1 97.12 36 ALA B O 1
ATOM 1545 N N . THR B 1 37 ? 2.992 -3.879 -5.09 1 98.31 37 THR B N 1
ATOM 1546 C CA . THR B 1 37 ? 2.998 -3.748 -3.635 1 98.31 37 THR B CA 1
ATOM 1547 C C . THR B 1 37 ? 1.63 -3.305 -3.127 1 98.31 37 THR B C 1
ATOM 1549 O O . THR B 1 37 ? 1.086 -3.898 -2.193 1 98.31 37 THR B O 1
ATOM 1552 N N . LEU B 1 38 ? 1.131 -2.312 -3.732 1 97.19 38 LEU B N 1
ATOM 1553 C CA . LEU B 1 38 ? -0.177 -1.819 -3.316 1 97.19 38 LEU B CA 1
ATOM 1554 C C . LEU B 1 38 ? -1.251 -2.881 -3.527 1 97.19 38 LEU B C 1
ATOM 1556 O O . LEU B 1 38 ? -2.111 -3.08 -2.666 1 97.19 38 LEU B O 1
ATOM 1560 N N . TYR B 1 39 ? -1.218 -3.52 -4.648 1 95.31 39 TYR B N 1
ATOM 1561 C CA . TYR B 1 39 ? -2.184 -4.566 -4.957 1 95.31 39 TYR B CA 1
ATOM 1562 C C . TYR B 1 39 ? -2.102 -5.703 -3.947 1 95.31 39 TYR B C 1
ATOM 1564 O O . TYR B 1 39 ? -3.127 -6.211 -3.486 1 95.31 39 TYR B O 1
ATOM 1572 N N . TYR B 1 40 ? -0.893 -6.125 -3.604 1 96.56 40 TYR B N 1
ATOM 1573 C CA . TYR B 1 40 ? -0.694 -7.148 -2.582 1 96.56 40 TYR B CA 1
ATOM 1574 C C . TYR B 1 40 ? -1.333 -6.734 -1.262 1 96.56 40 TYR B C 1
ATOM 1576 O O . TYR B 1 40 ? -2.016 -7.531 -0.617 1 96.56 40 TYR B O 1
ATOM 1584 N N . LEU B 1 41 ? -1.127 -5.527 -0.859 1 96.69 41 LEU B N 1
ATOM 1585 C CA . LEU B 1 41 ? -1.649 -5.043 0.412 1 96.69 41 LEU B CA 1
ATOM 1586 C C . LEU B 1 41 ? -3.174 -4.996 0.391 1 96.69 41 LEU B C 1
ATOM 1588 O O . LEU B 1 41 ? -3.822 -5.254 1.408 1 96.69 41 LEU B O 1
ATOM 1592 N N . TYR B 1 42 ? -3.721 -4.656 -0.744 1 94.62 42 TYR B N 1
ATOM 1593 C CA . TYR B 1 42 ? -5.168 -4.691 -0.912 1 94.62 42 TYR B CA 1
ATOM 1594 C C . TYR B 1 42 ? -5.703 -6.109 -0.738 1 94.62 42 TYR B C 1
ATOM 1596 O O . TYR B 1 42 ? -6.703 -6.32 -0.045 1 94.62 42 TYR B O 1
ATOM 1604 N N . LEU B 1 43 ? -5.078 -7.07 -1.417 1 93 43 LEU B N 1
ATOM 1605 C CA . LEU B 1 43 ? -5.469 -8.469 -1.271 1 93 43 LEU B CA 1
ATOM 1606 C C . LEU B 1 43 ? -5.316 -8.93 0.175 1 93 43 LEU B C 1
ATOM 1608 O O . LEU B 1 43 ? -6.145 -9.695 0.678 1 93 43 LEU B O 1
ATOM 1612 N N . LEU B 1 44 ? -4.195 -8.492 0.817 1 93 44 LEU B N 1
ATOM 1613 C CA . LEU B 1 44 ? -3.928 -8.828 2.213 1 93 44 LEU B CA 1
ATOM 1614 C C . LEU B 1 44 ? -5.07 -8.367 3.111 1 93 44 LEU B C 1
ATOM 1616 O O . LEU B 1 44 ? -5.449 -9.062 4.051 1 93 44 LEU B O 1
ATOM 1620 N N . ARG B 1 45 ? -5.621 -7.227 2.818 1 91.44 45 ARG B N 1
ATOM 1621 C CA . ARG B 1 45 ? -6.75 -6.684 3.564 1 91.44 45 ARG B CA 1
ATOM 1622 C C . ARG B 1 45 ? -7.941 -7.633 3.521 1 91.44 45 ARG B C 1
ATOM 1624 O O . ARG B 1 45 ? -8.664 -7.773 4.508 1 91.44 45 ARG B O 1
ATOM 1631 N N . TYR B 1 46 ? -8.125 -8.281 2.439 1 88.25 46 TYR B N 1
ATOM 1632 C CA . TYR B 1 46 ? -9.312 -9.094 2.248 1 88.25 46 TYR B CA 1
ATOM 1633 C C . TYR B 1 46 ? -9.039 -10.555 2.59 1 88.25 46 TYR B C 1
ATOM 1635 O O . TYR B 1 46 ? -9.922 -11.406 2.471 1 88.25 46 TYR B O 1
ATOM 1643 N N . ARG B 1 47 ? -7.852 -10.773 2.945 1 86.5 47 ARG B N 1
ATOM 1644 C CA . ARG B 1 47 ? -7.5 -12.148 3.283 1 86.5 47 ARG B CA 1
ATOM 1645 C C . ARG B 1 47 ? -8.336 -12.656 4.453 1 86.5 47 ARG B C 1
ATOM 1647 O O . ARG B 1 47 ? -8.492 -11.961 5.461 1 86.5 47 ARG B O 1
ATOM 1654 N N . ASN B 1 48 ? -8.977 -13.742 4.246 1 74.69 48 ASN B N 1
ATOM 1655 C CA . ASN B 1 48 ? -9.719 -14.375 5.324 1 74.69 48 ASN B CA 1
ATOM 1656 C C . ASN B 1 48 ? -8.789 -14.984 6.367 1 74.69 48 ASN B C 1
ATOM 1658 O O . ASN B 1 48 ? -7.992 -15.875 6.051 1 74.69 48 ASN B O 1
ATOM 1662 N N . ASN B 1 49 ? -8.82 -14.43 7.566 1 64.12 49 ASN B N 1
ATOM 1663 C CA . ASN B 1 49 ? -7.93 -14.922 8.609 1 64.12 49 ASN B CA 1
ATOM 1664 C C . ASN B 1 49 ? -8.633 -15.93 9.516 1 64.12 49 ASN B C 1
ATOM 1666 O O . ASN B 1 49 ? -8.078 -16.359 10.523 1 64.12 49 ASN B O 1
ATOM 1670 N N . ASP B 1 50 ? -9.875 -16.188 9.125 1 63.16 50 ASP B N 1
ATOM 1671 C CA . ASP B 1 50 ? -10.586 -17.188 9.914 1 63.16 50 ASP B CA 1
ATOM 1672 C C . ASP B 1 50 ? -10 -18.594 9.695 1 63.16 50 ASP B C 1
ATOM 1674 O O . ASP B 1 50 ? -10.211 -19.188 8.641 1 63.16 50 ASP B O 1
ATOM 1678 N N . VAL B 1 51 ? -9.273 -19.062 10.742 1 62.03 51 VAL B N 1
ATOM 1679 C CA . VAL B 1 51 ? -8.547 -20.328 10.68 1 62.03 51 VAL B CA 1
ATOM 1680 C C . VAL B 1 51 ? -9.531 -21.484 10.492 1 62.03 51 VAL B C 1
ATOM 1682 O O . VAL B 1 51 ? -9.141 -22.562 10.055 1 62.03 51 VAL B O 1
ATOM 1685 N N . THR B 1 52 ? -10.734 -21.203 10.773 1 63.62 52 THR B N 1
ATOM 1686 C CA . THR B 1 52 ? -11.734 -22.266 10.727 1 63.62 52 THR B CA 1
ATOM 1687 C C . THR B 1 52 ? -12.414 -22.312 9.359 1 63.62 52 THR B C 1
ATOM 1689 O O . THR B 1 52 ? -13.164 -23.234 9.062 1 63.62 52 THR B O 1
ATOM 1692 N N . SER B 1 53 ? -12.148 -21.328 8.625 1 66.88 53 SER B N 1
ATOM 1693 C CA . SER B 1 53 ? -12.836 -21.219 7.344 1 66.88 53 SER B CA 1
ATOM 1694 C C . SER B 1 53 ? -12.062 -21.953 6.246 1 66.88 53 SER B C 1
ATOM 1696 O O . SER B 1 53 ? -10.836 -21.938 6.23 1 66.88 53 SER B O 1
ATOM 1698 N N . PHE B 1 54 ? -12.75 -22.734 5.449 1 63.28 54 PHE B N 1
ATOM 1699 C CA . PHE B 1 54 ? -12.172 -23.375 4.277 1 63.28 54 PHE B CA 1
ATOM 1700 C C . PHE B 1 54 ? -11.469 -22.359 3.385 1 63.28 54 PHE B C 1
ATOM 1702 O O . PHE B 1 54 ? -10.523 -22.703 2.676 1 63.28 54 PHE B O 1
ATOM 1709 N N . ASP B 1 55 ? -11.828 -21.109 3.582 1 62.81 55 ASP B N 1
ATOM 1710 C CA . ASP B 1 55 ? -11.297 -20.062 2.725 1 62.81 55 ASP B CA 1
ATOM 1711 C C . ASP B 1 55 ? -10.203 -19.266 3.439 1 62.81 55 ASP B C 1
ATOM 1713 O O . ASP B 1 55 ? -9.898 -18.141 3.061 1 62.81 55 ASP B O 1
ATOM 1717 N N . GLN B 1 56 ? -9.656 -19.953 4.41 1 67.25 56 GLN B N 1
ATOM 1718 C CA . GLN B 1 56 ? -8.594 -19.297 5.16 1 67.25 56 GLN B CA 1
ATOM 1719 C C . GLN B 1 56 ? -7.453 -18.875 4.238 1 67.25 56 GLN B C 1
ATOM 1721 O O . GLN B 1 56 ? -6.996 -19.656 3.4 1 67.25 56 GLN B O 1
ATOM 1726 N N . GLY B 1 57 ? -7.105 -17.656 4.359 1 70.62 57 GLY B N 1
ATOM 1727 C CA . GLY B 1 57 ? -5.992 -17.141 3.584 1 70.62 57 GLY B CA 1
ATOM 1728 C C . GLY B 1 57 ? -6.398 -16.656 2.203 1 70.62 57 GLY B C 1
ATOM 1729 O O . GLY B 1 57 ? -5.566 -16.156 1.445 1 70.62 57 GLY B O 1
ATOM 1730 N N . LYS B 1 58 ? -7.68 -16.906 1.895 1 72.31 58 LYS B N 1
ATOM 1731 C CA . LYS B 1 58 ? -8.125 -16.562 0.547 1 72.31 58 LYS B CA 1
ATOM 1732 C C . LYS B 1 58 ? -8.719 -15.148 0.51 1 72.31 58 LYS B C 1
ATOM 1734 O O . LYS B 1 58 ? -9.367 -14.719 1.466 1 72.31 58 LYS B O 1
ATOM 1739 N N . ALA B 1 59 ? -8.289 -14.438 -0.363 1 72.25 59 ALA B N 1
ATOM 1740 C CA . ALA B 1 59 ? -8.898 -13.156 -0.693 1 72.25 59 ALA B CA 1
ATOM 1741 C C . ALA B 1 59 ? -9.586 -13.211 -2.053 1 72.25 59 ALA B C 1
ATOM 1743 O O . ALA B 1 59 ? -9.172 -13.961 -2.938 1 72.25 59 ALA B O 1
ATOM 1744 N N . TRP B 1 60 ? -10.953 -12.82 -2.215 1 63.56 60 TRP B N 1
ATOM 1745 C CA . TRP B 1 60 ? -11.719 -12.82 -3.459 1 63.56 60 TRP B CA 1
ATOM 1746 C C . TRP B 1 60 ? -12.133 -11.406 -3.844 1 63.56 60 TRP B C 1
ATOM 1748 O O . TRP B 1 60 ? -12.75 -10.695 -3.049 1 63.56 60 TRP B O 1
ATOM 1758 N N . ASN B 1 61 ? -11.406 -10.719 -4.512 1 61.44 61 ASN B N 1
ATOM 1759 C CA . ASN B 1 61 ? -12.055 -9.539 -5.074 1 61.44 61 ASN B CA 1
ATOM 1760 C C . ASN B 1 61 ? -12.18 -9.641 -6.594 1 61.44 61 ASN B C 1
ATOM 1762 O O . ASN B 1 61 ? -11.234 -10.047 -7.27 1 61.44 61 ASN B O 1
ATOM 1766 N N . GLY B 1 62 ? -13.383 -9.695 -7.121 1 62.47 62 GLY B N 1
ATOM 1767 C CA . GLY B 1 62 ? -13.578 -9.664 -8.562 1 62.47 62 GLY B CA 1
ATOM 1768 C C . GLY B 1 62 ? -12.688 -8.656 -9.258 1 62.47 62 GLY B C 1
ATOM 1769 O O . GLY B 1 62 ? -12.438 -7.566 -8.734 1 62.47 62 GLY B O 1
ATOM 1770 N N . ARG B 1 63 ? -11.875 -9.07 -10.32 1 69 63 ARG B N 1
ATOM 1771 C CA . ARG B 1 63 ? -10.953 -8.258 -11.117 1 69 63 ARG B CA 1
ATOM 1772 C C . ARG B 1 63 ? -11.602 -6.93 -11.516 1 69 63 ARG B C 1
ATOM 1774 O O . ARG B 1 63 ? -10.938 -5.895 -11.547 1 69 63 ARG B O 1
ATOM 1781 N N . SER B 1 64 ? -12.898 -6.953 -11.766 1 72.38 64 SER B N 1
ATOM 1782 C CA . SER B 1 64 ? -13.578 -5.73 -12.188 1 72.38 64 SER B CA 1
ATOM 1783 C C . SER B 1 64 ? -13.57 -4.68 -11.086 1 72.38 64 SER B C 1
ATOM 1785 O O . SER B 1 64 ? -13.367 -3.492 -11.359 1 72.38 64 SER B O 1
ATOM 1787 N N . LYS B 1 65 ? -13.695 -5.086 -9.914 1 76.12 65 LYS B N 1
ATOM 1788 C CA . LYS B 1 65 ? -13.742 -4.145 -8.797 1 76.12 65 LYS B CA 1
ATOM 1789 C C . LYS B 1 65 ? -12.375 -3.508 -8.562 1 76.12 65 LYS B C 1
ATOM 1791 O O . LYS B 1 65 ? -12.289 -2.324 -8.219 1 76.12 65 LYS B O 1
ATOM 1796 N N . VAL B 1 66 ? -11.375 -4.195 -8.906 1 82.62 66 VAL B N 1
ATOM 1797 C CA . VAL B 1 66 ? -10.023 -3.709 -8.672 1 82.62 66 VAL B CA 1
ATOM 1798 C C . VAL B 1 66 ? -9.703 -2.566 -9.633 1 82.62 66 VAL B C 1
ATOM 1800 O O . VAL B 1 66 ? -9.18 -1.528 -9.227 1 82.62 66 VAL B O 1
ATOM 1803 N N . THR B 1 67 ? -10.117 -2.723 -10.922 1 85.75 67 THR B N 1
ATOM 1804 C CA . THR B 1 67 ? -9.812 -1.705 -11.922 1 85.75 67 THR B CA 1
ATOM 1805 C C . THR B 1 67 ? -10.656 -0.454 -11.695 1 85.75 67 THR B C 1
ATOM 1807 O O . THR B 1 67 ? -10.305 0.63 -12.172 1 85.75 67 THR B O 1
ATOM 1810 N N . GLU B 1 68 ? -11.734 -0.613 -11.062 1 84.62 68 GLU B N 1
ATOM 1811 C CA . GLU B 1 68 ? -12.562 0.539 -10.711 1 84.62 68 GLU B CA 1
ATOM 1812 C C . GLU B 1 68 ? -11.992 1.286 -9.516 1 84.62 68 GLU B C 1
ATOM 1814 O O . GLU B 1 68 ? -12.141 2.504 -9.398 1 84.62 68 GLU B O 1
ATOM 1819 N N . LYS B 1 69 ? -11.312 0.568 -8.727 1 89.56 69 LYS B N 1
ATOM 1820 C CA . LYS B 1 69 ? -10.805 1.104 -7.465 1 89.56 69 LYS B CA 1
ATOM 1821 C C . LYS B 1 69 ? -9.406 1.689 -7.641 1 89.56 69 LYS B C 1
ATOM 1823 O O . LYS B 1 69 ? -9.086 2.729 -7.062 1 89.56 69 LYS B O 1
ATOM 1828 N N . PHE B 1 70 ? -8.625 1.078 -8.43 1 92.44 70 PHE B N 1
ATOM 1829 C CA . PHE B 1 70 ? -7.219 1.439 -8.57 1 92.44 70 PHE B CA 1
ATOM 1830 C C . PHE B 1 70 ? -6.949 2.039 -9.945 1 92.44 70 PHE B C 1
ATOM 1832 O O . PHE B 1 70 ? -7.695 1.785 -10.898 1 92.44 70 PHE B O 1
ATOM 1839 N N . GLN B 1 71 ? -5.957 2.828 -9.992 1 88.94 71 GLN B N 1
ATOM 1840 C CA . GLN B 1 71 ? -5.492 3.352 -11.273 1 88.94 71 GLN B CA 1
ATOM 1841 C C . GLN B 1 71 ? -4.715 2.295 -12.047 1 88.94 71 GLN B C 1
ATOM 1843 O O . GLN B 1 71 ? -3.516 2.451 -12.289 1 88.94 71 GLN B O 1
ATOM 1848 N N . LEU B 1 72 ? -5.43 1.22 -12.414 1 88.38 72 LEU B N 1
ATOM 1849 C CA . LEU B 1 72 ? -4.883 0.088 -13.148 1 88.38 72 LEU B CA 1
ATOM 1850 C C . LEU B 1 72 ? -5.773 -0.272 -14.336 1 88.38 72 LEU B C 1
ATOM 1852 O O . LEU B 1 72 ? -7 -0.183 -14.242 1 88.38 72 LEU B O 1
ATOM 1856 N N . SER B 1 73 ? -5.18 -0.575 -15.414 1 86.75 73 SER B N 1
ATOM 1857 C CA . SER B 1 73 ? -5.934 -1.06 -16.562 1 86.75 73 SER B CA 1
ATOM 1858 C C . SER B 1 73 ? -6.219 -2.553 -16.453 1 86.75 73 SER B C 1
ATOM 1860 O O . SER B 1 73 ? -5.551 -3.262 -15.695 1 86.75 73 SER B O 1
ATOM 1862 N N . PHE B 1 74 ? -7.148 -3.012 -17.25 1 85.56 74 PHE B N 1
ATOM 1863 C CA . PHE B 1 74 ? -7.492 -4.43 -17.281 1 85.56 74 PHE B CA 1
ATOM 1864 C C . PHE B 1 74 ? -6.32 -5.258 -17.797 1 85.56 74 PHE B C 1
ATOM 1866 O O . PHE B 1 74 ? -6.133 -6.398 -17.375 1 85.56 74 PHE B O 1
ATOM 1873 N N . SER B 1 75 ? -5.516 -4.664 -18.594 1 88.31 75 SER B N 1
ATOM 1874 C CA . SER B 1 75 ? -4.387 -5.387 -19.188 1 88.31 75 SER B CA 1
ATOM 1875 C C . SER B 1 75 ? -3.227 -5.48 -18.203 1 88.31 75 SER B C 1
ATOM 1877 O O . SER B 1 75 ? -2.359 -6.348 -18.328 1 88.31 75 SER B O 1
ATOM 1879 N N . THR B 1 76 ? -3.221 -4.652 -17.172 1 91.38 76 THR B N 1
ATOM 1880 C CA . THR B 1 76 ? -2.123 -4.605 -16.203 1 91.38 76 THR B CA 1
ATOM 1881 C C . THR B 1 76 ? -2.322 -5.641 -15.109 1 91.38 76 THR B C 1
ATOM 1883 O O . THR B 1 76 ? -1.351 -6.16 -14.555 1 91.38 76 THR B O 1
ATOM 1886 N N . LEU B 1 77 ? -3.547 -6 -14.859 1 90.5 77 LEU B N 1
ATOM 1887 C CA . LEU B 1 77 ? -3.869 -6.832 -13.703 1 90.5 77 LEU B CA 1
ATOM 1888 C C . LEU B 1 77 ? -3.252 -8.219 -13.844 1 90.5 77 LEU B C 1
ATOM 1890 O O . LEU B 1 77 ? -2.631 -8.727 -12.906 1 90.5 77 LEU B O 1
ATOM 1894 N N . PRO B 1 78 ? -3.396 -8.844 -15.039 1 89.81 78 PRO B N 1
ATOM 1895 C CA . PRO B 1 78 ? -2.764 -10.156 -15.188 1 89.81 78 PRO B CA 1
ATOM 1896 C C . PRO B 1 78 ? -1.247 -10.102 -15.016 1 89.81 78 PRO B C 1
ATOM 1898 O O . PRO B 1 78 ? -0.642 -11.062 -14.531 1 89.81 78 PRO B O 1
ATOM 1901 N N . ILE B 1 79 ? -0.609 -9.016 -15.398 1 94.31 79 ILE B N 1
ATOM 1902 C CA . ILE B 1 79 ? 0.832 -8.859 -15.227 1 94.31 79 ILE B CA 1
ATOM 1903 C C . ILE B 1 79 ? 1.172 -8.758 -13.742 1 94.31 79 ILE B C 1
ATOM 1905 O O . ILE B 1 79 ? 2.111 -9.398 -13.273 1 94.31 79 ILE B O 1
ATOM 1909 N N . LEU B 1 80 ? 0.376 -7.977 -13.039 1 95.12 80 LEU B N 1
ATOM 1910 C CA . LEU B 1 80 ? 0.581 -7.859 -11.602 1 95.12 80 LEU B CA 1
ATOM 1911 C C . LEU B 1 80 ? 0.377 -9.203 -10.906 1 95.12 80 LEU B C 1
ATOM 1913 O O . LEU B 1 80 ? 1.114 -9.547 -9.984 1 95.12 80 LEU B O 1
ATOM 1917 N N . ASP B 1 81 ? -0.613 -9.922 -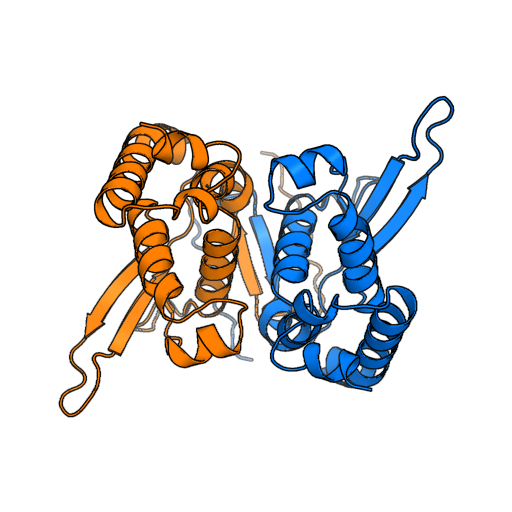11.391 1 93.62 81 ASP B N 1
ATOM 1918 C CA . ASP B 1 81 ? -0.824 -11.273 -10.875 1 93.62 81 ASP B CA 1
ATOM 1919 C C . ASP B 1 81 ? 0.435 -12.125 -11.031 1 93.62 81 ASP B C 1
ATOM 1921 O O . ASP B 1 81 ? 0.864 -12.789 -10.086 1 93.62 81 ASP B O 1
ATOM 1925 N N . GLU B 1 82 ? 1 -12.07 -12.172 1 96.06 82 GLU B N 1
ATOM 1926 C CA . GLU B 1 82 ? 2.199 -12.859 -12.445 1 96.06 82 GLU B CA 1
ATOM 1927 C C . GLU B 1 82 ? 3.367 -12.406 -11.578 1 96.06 82 GLU B C 1
ATOM 1929 O O . GLU B 1 82 ? 4.133 -13.234 -11.078 1 96.06 82 GLU B O 1
ATOM 1934 N N . ILE B 1 83 ? 3.557 -11.133 -11.422 1 97.25 83 ILE B N 1
ATOM 1935 C CA . ILE B 1 83 ? 4.621 -10.578 -10.594 1 97.25 83 ILE B CA 1
ATOM 1936 C C . ILE B 1 83 ? 4.465 -11.07 -9.156 1 97.25 83 ILE B C 1
ATOM 1938 O O . ILE B 1 83 ? 5.434 -11.516 -8.539 1 97.25 83 ILE B O 1
ATOM 1942 N N . LEU B 1 84 ? 3.25 -11 -8.641 1 97.44 84 LEU B N 1
ATOM 1943 C CA . LEU B 1 84 ? 2.998 -11.398 -7.262 1 97.44 84 LEU B CA 1
ATOM 1944 C C . LEU B 1 84 ? 3.172 -12.906 -7.098 1 97.44 84 LEU B C 1
ATOM 1946 O O . LEU B 1 84 ? 3.648 -13.375 -6.059 1 97.44 84 LEU B O 1
ATOM 1950 N N . GLU B 1 85 ? 2.822 -13.703 -8.07 1 97.62 85 GLU B N 1
ATOM 1951 C CA . GLU B 1 85 ? 3.059 -15.141 -8.031 1 97.62 85 GLU B CA 1
ATOM 1952 C C . GLU B 1 85 ? 4.551 -15.461 -8.078 1 97.62 85 GLU B C 1
ATOM 1954 O O . GLU B 1 85 ? 5.043 -16.281 -7.297 1 97.62 85 GLU B O 1
ATOM 1959 N N . ALA B 1 86 ? 5.211 -14.797 -8.969 1 97.62 86 ALA B N 1
ATOM 1960 C CA . ALA B 1 86 ? 6.645 -15.016 -9.148 1 97.62 86 ALA B CA 1
ATOM 1961 C C . ALA B 1 86 ? 7.414 -14.672 -7.875 1 97.62 86 ALA B C 1
ATOM 1963 O O . ALA B 1 86 ? 8.438 -15.289 -7.578 1 97.62 86 ALA B O 1
ATOM 1964 N N . SER B 1 87 ? 6.969 -13.711 -7.121 1 98.12 87 SER B N 1
ATOM 1965 C CA . SER B 1 87 ? 7.633 -13.289 -5.891 1 98.12 87 SER B CA 1
ATOM 1966 C C . SER B 1 87 ? 7.227 -14.164 -4.711 1 98.12 87 SER B C 1
ATOM 1968 O O . SER B 1 87 ? 7.75 -14.016 -3.605 1 98.12 87 SER B O 1
ATOM 1970 N N . GLY B 1 88 ? 6.195 -15.062 -4.941 1 97.94 88 GLY B N 1
ATOM 1971 C CA . GLY B 1 88 ? 5.754 -15.977 -3.898 1 97.94 88 GLY B CA 1
ATOM 1972 C C . GLY B 1 88 ? 4.785 -15.336 -2.92 1 97.94 88 GLY B C 1
ATOM 1973 O O . GLY B 1 88 ? 4.434 -15.945 -1.904 1 97.94 88 GLY B O 1
ATOM 1974 N N . LEU B 1 89 ? 4.363 -14.148 -3.186 1 97.75 89 LEU B N 1
ATOM 1975 C CA . LEU B 1 89 ? 3.502 -13.43 -2.254 1 97.75 89 LEU B CA 1
ATOM 1976 C C . LEU B 1 89 ? 2.053 -13.891 -2.393 1 97.75 89 LEU B C 1
ATOM 1978 O O . LEU B 1 89 ? 1.258 -13.734 -1.462 1 97.75 89 LEU B O 1
ATOM 1982 N N . VAL B 1 90 ? 1.718 -14.383 -3.648 1 96.19 90 VAL B N 1
ATOM 1983 C CA . VAL B 1 90 ? 0.356 -14.859 -3.869 1 96.19 90 VAL B CA 1
ATOM 1984 C C . VAL B 1 90 ? 0.388 -16.172 -4.656 1 96.19 90 VAL B C 1
ATOM 1986 O O . VAL B 1 90 ? 1.308 -16.406 -5.441 1 96.19 90 VAL B O 1
ATOM 1989 N N . THR B 1 91 ? -0.504 -17.031 -4.359 1 95.44 91 THR B N 1
ATOM 1990 C CA . THR B 1 91 ? -0.875 -18.156 -5.219 1 95.44 91 THR B CA 1
ATOM 1991 C C . THR B 1 91 ? -2.285 -17.969 -5.773 1 95.44 91 THR B C 1
ATOM 1993 O O . THR B 1 91 ? -3.205 -17.609 -5.035 1 95.44 91 THR B O 1
ATOM 1996 N N . ILE B 1 92 ? -2.4 -18.094 -7.059 1 91.31 92 ILE B N 1
ATOM 1997 C CA . ILE B 1 92 ? -3.689 -17.859 -7.695 1 91.31 92 ILE B CA 1
ATOM 1998 C C . ILE B 1 92 ? -4.316 -19.188 -8.094 1 91.31 92 ILE B C 1
ATOM 2000 O O . ILE B 1 92 ? -3.684 -20 -8.773 1 91.31 92 ILE B O 1
ATOM 2004 N N . GLU B 1 93 ? -5.5 -19.375 -7.59 1 88.12 93 GLU B N 1
ATOM 2005 C CA . GLU B 1 93 ? -6.289 -20.547 -7.941 1 88.12 93 GLU B CA 1
ATOM 2006 C C . GLU B 1 93 ? -7.508 -20.172 -8.773 1 88.12 93 GLU B C 1
ATOM 2008 O O . GLU B 1 93 ? -8.188 -19.188 -8.477 1 88.12 93 GLU B O 1
ATOM 2013 N N . ARG B 1 94 ? -7.691 -20.875 -9.828 1 82.94 94 ARG B N 1
ATOM 2014 C CA . ARG B 1 94 ? -8.859 -20.672 -10.68 1 82.94 94 ARG B CA 1
ATOM 2015 C C . ARG B 1 94 ? -9.844 -21.828 -10.547 1 82.94 94 ARG B C 1
ATOM 2017 O O . ARG B 1 94 ? -9.453 -23 -10.586 1 82.94 94 ARG B O 1
ATOM 2024 N N . LYS B 1 95 ? -11.062 -21.5 -10.164 1 79.62 95 LYS B N 1
ATOM 2025 C CA . LYS B 1 95 ? -12.102 -22.516 -10.031 1 79.62 95 LYS B CA 1
ATOM 2026 C C . LYS B 1 95 ? -13.227 -22.297 -11.039 1 79.62 95 LYS B C 1
ATOM 2028 O O . LYS B 1 95 ? -13.719 -21.172 -11.188 1 79.62 95 LYS B O 1
ATOM 2033 N N . PRO B 1 96 ? -13.539 -23.391 -11.758 1 77.44 96 PRO B N 1
ATOM 2034 C CA . PRO B 1 96 ? -14.641 -23.281 -12.711 1 77.44 96 PRO B CA 1
ATOM 2035 C C . PRO B 1 96 ? -15.969 -22.922 -12.039 1 77.44 96 PRO B C 1
ATOM 2037 O O . PRO B 1 96 ? -16.25 -23.406 -10.938 1 77.44 96 PRO B O 1
ATOM 2040 N N . SER B 1 97 ? -16.656 -21.875 -12.391 1 71 97 SER B N 1
ATOM 2041 C CA . SER B 1 97 ? -17.938 -21.484 -11.805 1 71 97 SER B CA 1
ATOM 2042 C C . SER B 1 97 ? -19.109 -22.141 -12.531 1 71 97 SER B C 1
ATOM 2044 O O . SER B 1 97 ? -20.25 -22.047 -12.094 1 71 97 SER B O 1
ATOM 2046 N N . GLY B 1 98 ? -19.016 -23.172 -13.195 1 64.75 98 GLY B N 1
ATOM 2047 C CA . GLY B 1 98 ? -20.047 -23.75 -14.031 1 64.75 98 GLY B CA 1
ATOM 2048 C C . GLY B 1 98 ? -20.438 -22.844 -15.195 1 64.75 98 GLY B C 1
ATOM 2049 O O . GLY B 1 98 ? -19.688 -22.688 -16.141 1 64.75 98 GLY B O 1
ATOM 2050 N N . ARG B 1 99 ? -21.625 -22.078 -15.211 1 63.94 99 ARG B N 1
ATOM 2051 C CA . ARG B 1 99 ? -22.25 -21.344 -16.312 1 63.94 99 ARG B CA 1
ATOM 2052 C C . ARG B 1 99 ? -21.656 -19.953 -16.438 1 63.94 99 ARG B C 1
ATOM 2054 O O . ARG B 1 99 ? -22.125 -19.141 -17.234 1 63.94 99 ARG B O 1
ATOM 2061 N N . GLY B 1 100 ? -20.328 -19.703 -15.82 1 63.16 100 GLY B N 1
ATOM 2062 C CA . GLY B 1 100 ? -19.828 -18.344 -15.953 1 63.16 100 GLY B CA 1
ATOM 2063 C C . GLY B 1 100 ? -18.312 -18.25 -15.859 1 63.16 100 GLY B C 1
ATOM 2064 O O . GLY B 1 100 ? -17.609 -19.219 -16.188 1 63.16 100 GLY B O 1
ATOM 2065 N N . LYS B 1 101 ? -17.844 -17.109 -15.773 1 65.56 101 LYS B N 1
ATOM 2066 C CA . LYS B 1 101 ? -16.406 -16.891 -15.672 1 65.56 101 LYS B CA 1
ATOM 2067 C C . LYS B 1 101 ? -15.812 -17.594 -14.453 1 65.56 101 LYS B C 1
ATOM 2069 O O . LYS B 1 101 ? -16.484 -17.703 -13.422 1 65.56 101 LYS B O 1
ATOM 2074 N N . ASP B 1 102 ? -14.656 -18.188 -14.648 1 70.69 102 ASP B N 1
ATOM 2075 C CA . ASP B 1 102 ? -13.961 -18.844 -13.547 1 70.69 102 ASP B CA 1
ATOM 2076 C C . ASP B 1 102 ? -13.812 -17.906 -12.352 1 70.69 102 ASP B C 1
ATOM 2078 O O . ASP B 1 102 ? -13.695 -16.703 -12.516 1 70.69 102 ASP B O 1
ATOM 2082 N N . LYS B 1 103 ? -14.125 -18.422 -11.203 1 74.75 103 LYS B N 1
ATOM 2083 C CA . LYS B 1 103 ? -13.82 -17.688 -9.977 1 74.75 103 LYS B CA 1
ATOM 2084 C C . LYS B 1 103 ? -12.32 -17.75 -9.672 1 74.75 103 LYS B C 1
ATOM 2086 O O . LYS B 1 103 ? -11.695 -18.797 -9.805 1 74.75 103 LYS B O 1
ATOM 2091 N N . ILE B 1 104 ? -11.711 -16.594 -9.492 1 79.38 104 ILE B N 1
ATOM 2092 C CA . ILE B 1 104 ? -10.289 -16.5 -9.18 1 79.38 104 ILE B CA 1
ATOM 2093 C C . ILE B 1 104 ? -10.109 -16.297 -7.68 1 79.38 104 ILE B C 1
ATOM 2095 O O . ILE B 1 104 ? -10.719 -15.398 -7.094 1 79.38 104 ILE B O 1
ATOM 2099 N N . TYR B 1 105 ? -9.391 -17.203 -7.035 1 83.62 105 TYR B N 1
ATOM 2100 C CA . TYR B 1 105 ? -9.055 -17.094 -5.621 1 83.62 105 TYR B CA 1
ATOM 2101 C C . TYR B 1 105 ? -7.574 -16.781 -5.434 1 83.62 105 TYR B C 1
ATOM 2103 O O . TYR B 1 105 ? -6.719 -17.422 -6.047 1 83.62 105 TYR B O 1
ATOM 2111 N N . TYR B 1 106 ? -7.379 -15.789 -4.629 1 90.06 106 TYR B N 1
ATOM 2112 C CA . TYR B 1 106 ? -6.008 -15.438 -4.273 1 90.06 106 TYR B CA 1
ATOM 2113 C C . TYR B 1 106 ? -5.633 -16 -2.908 1 90.06 106 TYR B C 1
ATOM 2115 O O . TYR B 1 106 ? -6.305 -15.719 -1.911 1 90.06 106 TYR B O 1
ATOM 2123 N N . ILE B 1 107 ? -4.699 -16.828 -2.828 1 91.94 107 ILE B N 1
ATOM 2124 C CA . ILE B 1 107 ? -4.082 -17.219 -1.562 1 91.94 107 ILE B CA 1
ATOM 2125 C C . ILE B 1 107 ? -2.941 -16.25 -1.233 1 91.94 107 ILE B C 1
ATOM 2127 O O . ILE B 1 107 ? -1.899 -16.266 -1.893 1 91.94 107 ILE B O 1
ATOM 2131 N N . VAL B 1 108 ? -3.145 -15.422 -0.265 1 93.56 108 VAL B N 1
ATOM 2132 C CA . VAL B 1 108 ? -2.199 -14.359 0.071 1 93.56 108 VAL B CA 1
ATOM 2133 C C . VAL B 1 108 ? -1.241 -14.852 1.155 1 93.56 108 VAL B C 1
ATOM 2135 O O . VAL B 1 108 ? -1.674 -15.289 2.223 1 93.56 108 VAL B O 1
ATOM 2138 N N . HIS B 1 109 ? 0.014 -14.758 0.911 1 95.62 109 HIS B N 1
ATOM 2139 C CA . HIS B 1 109 ? 1.037 -15.227 1.838 1 95.62 109 HIS B CA 1
ATOM 2140 C C . HIS B 1 109 ? 1.73 -14.062 2.533 1 95.62 109 HIS B C 1
ATOM 2142 O O . HIS B 1 109 ? 1.802 -12.961 1.984 1 95.62 109 HIS B O 1
ATOM 2148 N N . ASP B 1 110 ? 2.15 -14.367 3.73 1 95.19 110 ASP B N 1
ATOM 2149 C CA . ASP B 1 110 ? 3.037 -13.391 4.355 1 95.19 110 ASP B CA 1
ATOM 2150 C C . ASP B 1 110 ? 4.395 -13.359 3.66 1 95.19 110 ASP B C 1
ATOM 2152 O O . ASP B 1 110 ? 4.875 -14.383 3.174 1 95.19 110 ASP B O 1
ATOM 2156 N N . PRO B 1 111 ? 4.965 -12.156 3.533 1 97.44 111 PRO B N 1
ATOM 2157 C CA . PRO B 1 111 ? 6.34 -12.148 3.029 1 97.44 111 PRO B CA 1
ATOM 2158 C C . PRO B 1 111 ? 7.277 -13.016 3.861 1 97.44 111 PRO B C 1
ATOM 2160 O O . PRO B 1 111 ? 7.066 -13.188 5.066 1 97.44 111 PRO B O 1
ATOM 2163 N N . LEU B 1 112 ? 8.273 -13.516 3.244 1 97.19 112 LEU B N 1
ATOM 2164 C CA . LEU B 1 112 ? 9.297 -14.273 3.957 1 97.19 112 LEU B CA 1
ATOM 2165 C C . LEU B 1 112 ? 10.078 -13.367 4.914 1 97.19 112 LEU B C 1
ATOM 2167 O O . LEU B 1 112 ? 10.25 -12.18 4.645 1 97.19 112 LEU B O 1
ATOM 2171 N N . GLU B 1 113 ? 10.492 -13.984 5.98 1 95.75 113 GLU B N 1
ATOM 2172 C CA . GLU B 1 113 ? 11.438 -13.281 6.84 1 95.75 113 GLU B CA 1
ATOM 2173 C C . GLU B 1 113 ? 12.758 -13.039 6.117 1 95.75 113 GLU B C 1
ATOM 2175 O O . GLU B 1 113 ? 13.062 -13.703 5.125 1 95.75 113 GLU B O 1
ATOM 2180 N N . ARG B 1 114 ? 13.508 -12.148 6.637 1 96 114 ARG B N 1
ATOM 2181 C CA . ARG B 1 114 ? 14.703 -11.648 5.957 1 96 114 ARG B CA 1
ATOM 2182 C C . ARG B 1 114 ? 15.633 -12.789 5.574 1 96 114 ARG B C 1
ATOM 2184 O O . ARG B 1 114 ? 16.062 -12.891 4.426 1 96 114 ARG B O 1
ATOM 2191 N N . ALA B 1 115 ? 15.977 -13.641 6.512 1 95.62 115 ALA B N 1
ATOM 2192 C CA . ALA B 1 115 ? 16.906 -14.734 6.254 1 95.62 115 ALA B CA 1
ATOM 2193 C C . ALA B 1 115 ? 16.391 -15.656 5.152 1 95.62 115 ALA B C 1
ATOM 2195 O O . ALA B 1 115 ? 17.125 -16.016 4.234 1 95.62 115 ALA B O 1
ATOM 2196 N N . GLN B 1 116 ? 15.172 -16.047 5.281 1 96.94 116 GLN B N 1
ATOM 2197 C CA . GLN B 1 116 ? 14.555 -16.922 4.285 1 96.94 116 GLN B CA 1
ATOM 2198 C C . GLN B 1 116 ? 14.484 -16.234 2.926 1 96.94 116 GLN B C 1
ATOM 2200 O O . GLN B 1 116 ? 14.695 -16.875 1.892 1 96.94 116 GLN B O 1
ATOM 2205 N N . PHE B 1 117 ? 14.141 -14.945 2.908 1 97.69 117 PHE B N 1
ATOM 2206 C CA . PHE B 1 117 ? 14.102 -14.203 1.655 1 97.69 117 PHE B CA 1
ATOM 2207 C C . PHE B 1 117 ? 15.469 -14.234 0.971 1 97.69 117 PHE B C 1
ATOM 2209 O O . PHE B 1 117 ? 15.555 -14.461 -0.236 1 97.69 117 PHE B O 1
ATOM 2216 N N . ARG B 1 118 ? 16.453 -13.984 1.716 1 97.62 118 ARG B N 1
ATOM 2217 C CA . ARG B 1 118 ? 17.797 -13.938 1.146 1 97.62 118 ARG B CA 1
ATOM 2218 C C . ARG B 1 118 ? 18.172 -15.289 0.546 1 97.62 118 ARG B C 1
ATOM 2220 O O . ARG B 1 118 ? 18.844 -15.344 -0.489 1 97.62 118 ARG B O 1
ATOM 2227 N N . GLU B 1 119 ? 17.734 -16.344 1.188 1 97.62 119 GLU B N 1
ATOM 2228 C CA . GLU B 1 119 ? 17.984 -17.688 0.673 1 97.62 119 GLU B CA 1
ATOM 2229 C C . GLU B 1 119 ? 17.281 -17.906 -0.666 1 97.62 119 GLU B C 1
ATOM 2231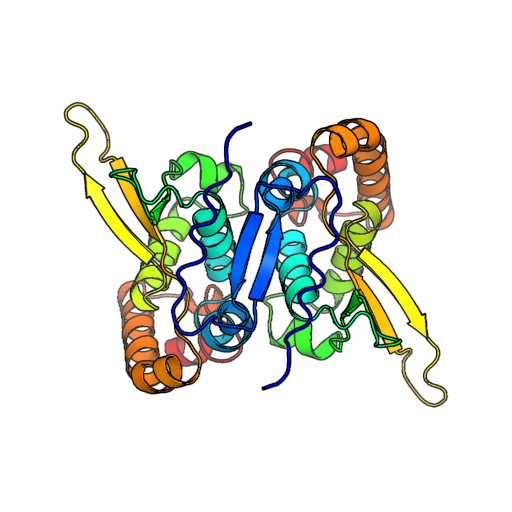 O O . GLU B 1 119 ? 17.766 -18.656 -1.514 1 97.62 119 GLU B O 1
ATOM 2236 N N . HIS B 1 120 ? 16.156 -17.25 -0.868 1 97.94 120 HIS B N 1
ATOM 2237 C CA . HIS B 1 120 ? 15.344 -17.484 -2.053 1 97.94 120 HIS B CA 1
ATOM 2238 C C . HIS B 1 120 ? 15.438 -16.297 -3.021 1 97.94 120 HIS B C 1
ATOM 2240 O O . HIS B 1 120 ? 14.805 -16.312 -4.082 1 97.94 120 HIS B O 1
ATOM 2246 N N . GLU B 1 121 ? 16.172 -15.281 -2.697 1 97.5 121 GLU B N 1
ATOM 2247 C CA . GLU B 1 121 ? 16.188 -14.023 -3.432 1 97.5 121 GLU B CA 1
ATOM 2248 C C . GLU B 1 121 ? 16.547 -14.242 -4.898 1 97.5 121 GLU B C 1
ATOM 2250 O O . GLU B 1 121 ? 15.922 -13.68 -5.793 1 97.5 121 GLU B O 1
ATOM 2255 N N . THR B 1 122 ? 17.594 -15.062 -5.133 1 96.88 122 THR B N 1
ATOM 2256 C CA . THR B 1 122 ? 18.031 -15.328 -6.5 1 96.88 122 THR B CA 1
ATOM 2257 C C . THR B 1 122 ? 16.906 -16 -7.297 1 96.88 122 THR B C 1
ATOM 2259 O O . THR B 1 122 ? 16.688 -15.672 -8.461 1 96.88 122 THR B O 1
ATOM 2262 N N . GLN B 1 123 ? 16.266 -16.953 -6.688 1 97.5 123 GLN B N 1
ATOM 2263 C CA . GLN B 1 123 ? 15.164 -17.641 -7.344 1 97.5 123 GLN B CA 1
ATOM 2264 C C . GLN B 1 123 ? 14.023 -16.672 -7.648 1 97.5 123 GLN B C 1
ATOM 2266 O O . GLN B 1 123 ? 13.438 -16.703 -8.734 1 97.5 123 GLN B O 1
ATOM 2271 N N . ILE B 1 124 ? 13.688 -15.82 -6.719 1 97.25 124 ILE B N 1
ATOM 2272 C CA . ILE B 1 124 ? 12.641 -14.82 -6.898 1 97.25 124 ILE B CA 1
ATOM 2273 C C . ILE B 1 124 ? 13 -13.898 -8.062 1 97.25 124 ILE B C 1
ATOM 2275 O O . ILE B 1 124 ? 12.172 -13.633 -8.938 1 97.25 124 ILE B O 1
ATOM 2279 N N . ALA B 1 125 ? 14.211 -13.414 -8.078 1 95.94 125 ALA B N 1
ATOM 2280 C CA . ALA B 1 125 ? 14.688 -12.547 -9.156 1 95.94 125 ALA B CA 1
ATOM 2281 C C . ALA B 1 125 ? 14.594 -13.25 -10.508 1 95.94 125 ALA B C 1
ATOM 2283 O O . ALA B 1 125 ? 14.164 -12.648 -11.492 1 95.94 125 ALA B O 1
ATOM 2284 N N . GLU B 1 126 ? 14.961 -14.5 -10.531 1 95.88 126 GLU B N 1
ATOM 2285 C CA . GLU B 1 126 ? 14.914 -15.266 -11.773 1 95.88 126 GLU B CA 1
ATOM 2286 C C . GLU B 1 126 ? 13.477 -15.453 -12.25 1 95.88 126 GLU B C 1
ATOM 2288 O O . GLU B 1 126 ? 13.195 -15.344 -13.445 1 95.88 126 GLU B O 1
ATOM 2293 N N . GLU B 1 127 ? 12.602 -15.758 -11.359 1 96.94 127 GLU B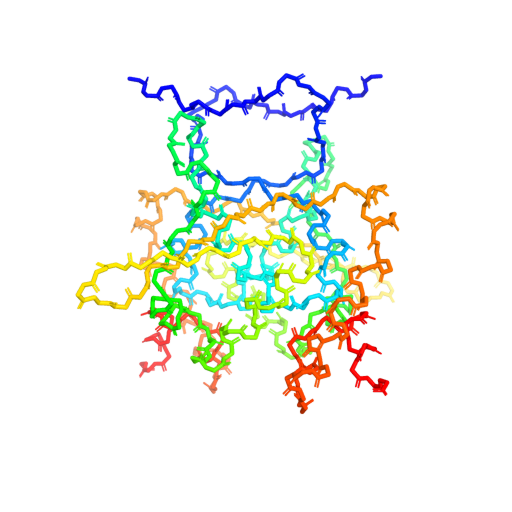 N 1
ATOM 2294 C CA . GLU B 1 127 ? 11.195 -15.906 -11.727 1 96.94 127 GLU B CA 1
ATOM 2295 C C . GLU B 1 127 ? 10.617 -14.594 -12.25 1 96.94 127 GLU B C 1
ATOM 2297 O O . GLU B 1 127 ? 9.836 -14.594 -13.203 1 96.94 127 GLU B O 1
ATOM 2302 N N . LEU B 1 128 ? 10.961 -13.516 -11.625 1 96.12 128 LEU B N 1
ATOM 2303 C CA . LEU B 1 128 ? 10.516 -12.211 -12.094 1 96.12 128 LEU B CA 1
ATOM 2304 C C . LEU B 1 128 ? 11.086 -11.906 -13.477 1 96.12 128 LEU B C 1
ATOM 2306 O O . LEU B 1 128 ? 10.406 -11.312 -14.312 1 96.12 128 LEU B O 1
ATOM 2310 N N . ARG B 1 129 ? 12.32 -12.289 -13.695 1 94.19 129 ARG B N 1
ATOM 2311 C CA . ARG B 1 129 ? 12.914 -12.117 -15.016 1 94.19 129 ARG B CA 1
ATOM 2312 C C . ARG B 1 129 ? 12.117 -12.867 -16.078 1 94.19 129 ARG B C 1
ATOM 2314 O O . ARG B 1 129 ? 11.938 -12.375 -17.188 1 94.19 129 ARG B O 1
ATOM 2321 N N . GLN B 1 130 ? 11.672 -14.039 -15.781 1 94.38 130 GLN B N 1
ATOM 2322 C CA . GLN B 1 130 ? 10.867 -14.828 -16.703 1 94.38 130 GLN B CA 1
ATOM 2323 C C . GLN B 1 130 ? 9.562 -14.109 -17.047 1 94.38 130 GLN B C 1
ATOM 2325 O O . GLN B 1 130 ? 9.07 -14.195 -18.172 1 94.38 130 GLN B O 1
ATOM 2330 N N . VAL B 1 131 ? 8.992 -13.469 -16.047 1 94.88 131 VAL B N 1
ATOM 2331 C CA . VAL B 1 131 ? 7.789 -12.68 -16.297 1 94.88 131 VAL B CA 1
ATOM 2332 C C . VAL B 1 131 ? 8.094 -11.578 -17.312 1 94.88 131 VAL B C 1
ATOM 2334 O O . VAL B 1 131 ? 7.316 -11.344 -18.234 1 94.88 131 VAL B O 1
ATOM 2337 N N . VAL B 1 132 ? 9.211 -10.883 -17.094 1 92.88 132 VAL B N 1
ATOM 2338 C CA . VAL B 1 132 ? 9.625 -9.812 -18 1 92.88 132 VAL B CA 1
ATOM 2339 C C . VAL B 1 132 ? 9.797 -10.352 -19.406 1 92.88 132 VAL B C 1
ATOM 2341 O O . VAL B 1 132 ? 9.344 -9.742 -20.375 1 92.88 132 VAL B O 1
ATOM 2344 N N . VAL B 1 133 ? 10.438 -11.484 -19.531 1 91.31 133 VAL B N 1
ATOM 2345 C CA . VAL B 1 133 ? 10.695 -12.094 -20.844 1 91.31 133 VAL B CA 1
ATOM 2346 C C . VAL B 1 133 ? 9.375 -12.477 -21.5 1 91.31 133 VAL B C 1
ATOM 2348 O O . VAL B 1 133 ? 9.18 -12.234 -22.688 1 91.31 133 VAL B O 1
ATOM 2351 N N . ARG B 1 134 ? 8.477 -13.031 -20.812 1 91.69 134 ARG B N 1
ATOM 2352 C CA . ARG B 1 134 ? 7.199 -13.5 -21.344 1 91.69 134 ARG B CA 1
ATOM 2353 C C . ARG B 1 134 ? 6.324 -12.328 -21.781 1 91.69 134 ARG B C 1
ATOM 2355 O O . ARG B 1 134 ? 5.664 -12.398 -22.812 1 91.69 134 ARG B O 1
ATOM 2362 N N . GLN B 1 135 ? 6.238 -11.398 -20.922 1 88.62 135 GLN B N 1
ATOM 2363 C CA . GLN B 1 135 ? 5.34 -10.281 -21.188 1 88.62 135 GLN B CA 1
ATOM 2364 C C . GLN B 1 135 ? 5.961 -9.289 -22.172 1 88.62 135 GLN B C 1
ATOM 2366 O O . GLN B 1 135 ? 5.246 -8.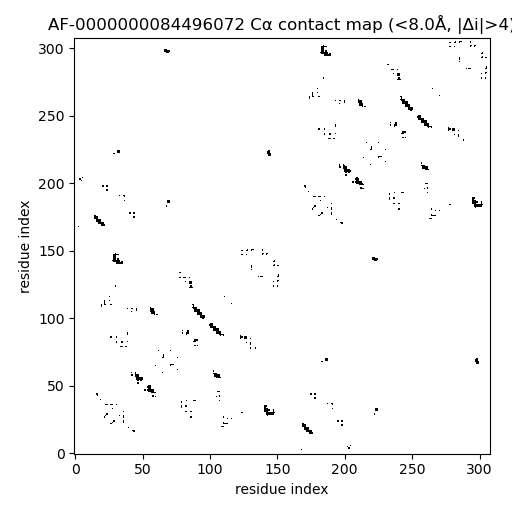578 -22.875 1 88.62 135 GLN B O 1
ATOM 2371 N N . GLY B 1 136 ? 7.164 -9.492 -22.344 1 74 136 GLY B N 1
ATOM 2372 C CA . GLY B 1 136 ? 7.809 -8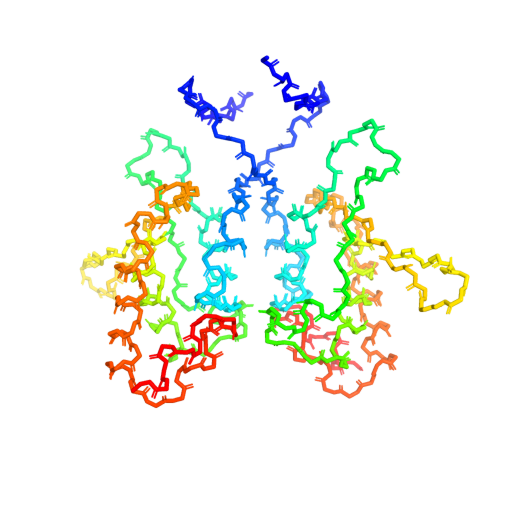.602 -23.297 1 74 136 GLY B CA 1
ATOM 2373 C C . GLY B 1 136 ? 7.512 -7.141 -23.031 1 74 136 GLY B C 1
ATOM 2374 O O . GLY B 1 136 ? 6.715 -6.809 -22.156 1 74 136 GLY B O 1
ATOM 2375 N N . GLY B 1 137 ? 8.297 -6.234 -23.719 1 67.25 137 GLY B N 1
ATOM 2376 C CA . GLY B 1 137 ? 7.961 -4.824 -23.828 1 67.25 137 GLY B CA 1
ATOM 2377 C C . GLY B 1 137 ? 8.367 -4.027 -22.594 1 67.25 137 GLY B C 1
ATOM 2378 O O . GLY B 1 137 ? 9.32 -4.391 -21.906 1 67.25 137 GLY B O 1
ATOM 2379 N N . SER B 1 138 ? 7.602 -2.971 -22.297 1 71.12 138 SER B N 1
ATOM 2380 C CA . SER B 1 138 ? 7.906 -1.906 -21.344 1 71.12 138 SER B CA 1
ATOM 2381 C C . SER B 1 138 ? 7.301 -2.199 -19.984 1 71.12 138 SER B C 1
ATOM 2383 O O . SER B 1 138 ? 6.828 -1.289 -19.297 1 71.12 138 SER B O 1
ATOM 2385 N N . ILE B 1 139 ? 7.215 -3.643 -19.562 1 81.81 139 ILE B N 1
ATOM 2386 C CA . ILE B 1 139 ? 6.602 -3.834 -18.25 1 81.81 139 ILE B CA 1
ATOM 2387 C C . ILE B 1 139 ? 7.598 -3.461 -17.156 1 81.81 139 ILE B C 1
ATOM 2389 O O . ILE B 1 139 ? 7.297 -3.578 -15.961 1 81.81 139 ILE B O 1
ATOM 2393 N N . GLY B 1 140 ? 8.805 -3.105 -17.547 1 81.12 140 GLY B N 1
ATOM 2394 C CA . GLY B 1 140 ? 9.828 -2.658 -16.625 1 81.12 140 GLY B CA 1
ATOM 2395 C C . GLY B 1 140 ? 9.367 -1.535 -15.719 1 81.12 140 GLY B C 1
ATOM 2396 O O . GLY B 1 140 ? 9.797 -1.449 -14.562 1 81.12 140 GLY B O 1
ATOM 2397 N N . LYS B 1 141 ? 8.422 -0.854 -16.219 1 84.62 141 LYS B N 1
ATOM 2398 C CA . LYS B 1 141 ? 7.941 0.289 -15.453 1 84.62 141 LYS B CA 1
ATOM 2399 C C . LYS B 1 141 ? 7.062 -0.162 -14.289 1 84.62 141 LYS B C 1
ATOM 2401 O O . LYS B 1 141 ? 6.801 0.613 -13.359 1 84.62 141 LYS B O 1
ATOM 2406 N N . LEU B 1 142 ? 6.602 -1.438 -14.344 1 91.69 142 LEU B N 1
ATOM 2407 C CA . LEU B 1 142 ? 5.77 -1.971 -13.266 1 91.69 142 LEU B CA 1
ATOM 2408 C C . LEU B 1 142 ? 6.629 -2.523 -12.133 1 91.69 142 LEU B C 1
ATOM 2410 O O . LEU B 1 142 ? 6.137 -2.75 -11.031 1 91.69 142 LEU B O 1
ATOM 2414 N N . LEU B 1 143 ? 7.887 -2.754 -12.438 1 94.06 143 LEU B N 1
ATOM 2415 C CA . LEU B 1 143 ? 8.766 -3.363 -11.453 1 94.06 143 LEU B CA 1
ATOM 2416 C C . LEU B 1 143 ? 9.453 -2.299 -10.602 1 94.06 143 LEU B C 1
ATOM 2418 O O . LEU B 1 143 ? 9.312 -1.103 -10.867 1 94.06 143 LEU B O 1
ATOM 2422 N N . GLY B 1 144 ? 10.141 -2.822 -9.547 1 93.25 144 GLY B N 1
ATOM 2423 C CA . GLY B 1 144 ? 10.797 -1.897 -8.633 1 93.25 144 GLY B CA 1
ATOM 2424 C C . GLY B 1 144 ? 11.969 -1.166 -9.266 1 93.25 144 GLY B C 1
ATOM 2425 O O . GLY B 1 144 ? 12.719 -1.75 -10.047 1 93.25 144 GLY B O 1
ATOM 2426 N N . LYS B 1 145 ? 12.109 0.081 -8.898 1 87.75 145 LYS B N 1
ATOM 2427 C CA . LYS B 1 145 ? 13.148 0.944 -9.445 1 87.75 145 LYS B CA 1
ATOM 2428 C C . LYS B 1 145 ? 14.531 0.505 -8.977 1 87.75 145 LYS B C 1
ATOM 2430 O O . LYS B 1 145 ? 15.516 0.665 -9.695 1 87.75 145 LYS B O 1
ATOM 2435 N N . GLU B 1 146 ? 14.578 -0.05 -7.879 1 87.75 146 GLU B N 1
ATOM 2436 C CA . GLU B 1 146 ? 15.867 -0.347 -7.258 1 87.75 146 GLU B CA 1
ATOM 2437 C C . GLU B 1 146 ? 16.453 -1.643 -7.805 1 87.75 146 GLU B C 1
ATOM 2439 O O . GLU B 1 146 ? 17.641 -1.695 -8.148 1 87.75 146 GLU B O 1
ATOM 2444 N N . LYS B 1 147 ? 15.648 -2.668 -7.949 1 90.25 147 LYS B N 1
ATOM 2445 C CA . LYS B 1 147 ? 16.172 -3.977 -8.336 1 90.25 147 LYS B CA 1
ATOM 2446 C C . LYS B 1 147 ? 15.383 -4.562 -9.5 1 90.25 147 LYS B C 1
ATOM 2448 O O . LYS B 1 147 ? 15.945 -5.223 -10.375 1 90.25 147 LYS B O 1
ATOM 2453 N N . GLY B 1 148 ? 14.141 -4.305 -9.508 1 89.75 148 GLY B N 1
ATOM 2454 C CA . GLY B 1 148 ? 13.281 -4.895 -10.523 1 89.75 148 GLY B CA 1
ATOM 2455 C C . GLY B 1 148 ? 13.625 -4.438 -11.93 1 89.75 148 GLY B C 1
ATOM 2456 O O . GLY B 1 148 ? 13.617 -5.238 -12.867 1 89.75 148 GLY B O 1
ATOM 2457 N N . VAL B 1 149 ? 13.93 -3.158 -12.102 1 83.5 149 VAL B N 1
ATOM 2458 C CA . VAL B 1 149 ? 14.188 -2.572 -13.406 1 83.5 149 VAL B CA 1
ATOM 2459 C C . VAL B 1 149 ? 15.43 -3.215 -14.023 1 83.5 149 VAL B C 1
ATOM 2461 O O . VAL B 1 149 ? 15.555 -3.293 -15.25 1 83.5 149 VAL B O 1
ATOM 2464 N N . ASN B 1 150 ? 16.281 -3.674 -13.227 1 84.62 150 ASN B N 1
ATOM 2465 C CA . ASN B 1 150 ? 17.516 -4.305 -13.703 1 84.62 150 ASN B CA 1
ATOM 2466 C C . ASN B 1 150 ? 17.234 -5.68 -14.305 1 84.62 150 ASN B C 1
ATOM 2468 O O . ASN B 1 150 ? 18.078 -6.23 -15.016 1 84.62 150 ASN B O 1
ATOM 2472 N N . LEU B 1 151 ? 16.109 -6.258 -14.031 1 85.81 151 LEU B N 1
ATOM 2473 C CA . LEU B 1 151 ? 15.75 -7.574 -14.547 1 85.81 151 LEU B CA 1
ATOM 2474 C C . LEU B 1 151 ? 15.25 -7.477 -15.984 1 85.81 151 LEU B C 1
ATOM 2476 O O . LEU B 1 151 ? 15.172 -8.484 -16.688 1 85.81 151 LEU B O 1
ATOM 2480 N N . SER B 1 152 ? 14.867 -6.238 -16.375 1 75 152 SER B N 1
ATOM 2481 C CA . SER B 1 152 ? 14.312 -6.016 -17.703 1 75 152 SER B CA 1
ATOM 2482 C C . SER B 1 152 ? 15.406 -5.711 -18.719 1 75 152 SER B C 1
ATOM 2484 O O . SER B 1 152 ? 15.156 -5.68 -19.922 1 75 152 SER B O 1
ATOM 2486 N N . VAL B 1 153 ? 16.562 -5.168 -18.359 1 66.5 153 VAL B N 1
ATOM 2487 C CA . VAL B 1 153 ? 17.625 -4.77 -19.281 1 66.5 153 VAL B CA 1
ATOM 2488 C C . VAL B 1 153 ? 18.375 -6.004 -19.781 1 66.5 153 VAL B C 1
ATOM 2490 O O . VAL B 1 153 ? 19.094 -5.941 -20.781 1 66.5 153 VAL B O 1
ATOM 2493 N N . CYS B 1 154 ? 18.078 -7.199 -19.281 1 49.84 154 CYS B N 1
ATOM 2494 C CA . CYS B 1 154 ? 18.906 -8.234 -19.891 1 49.84 154 CYS B CA 1
ATOM 2495 C C . CYS B 1 154 ? 18.297 -8.75 -21.188 1 49.84 154 CYS B C 1
ATOM 2497 O O . CYS B 1 154 ? 17.078 -8.797 -21.328 1 49.84 154 CYS B O 1
#

pLDDT: mean 82.02, std 19.43, range [19.39, 98.5]

Secondary structure (DSSP, 8-state):
---------SSS----EEEEETHIIIIIHHHHHHHHHHHHHHHHHT----TTSTTTTEE---HHHHHHHSS--TTTHHHHHHHHHHTTSEEEEEE--SSSSPEEEEEE-PPPPHHHHHHHHHHHHHHHHHHHHHH-SSGGGGS-TTTGGGGS--/---------SSS----EEEEETHIIIIIHHHHHHHHHHHHHHHHHT----TTSTTTTEE---HHHHHHHSS--TTHHHHHHHHHHHTTSEEEEEE--SSSSPEEEEEE-PPPPHHHHHHHHHHHHHHHHHHHHHH-SSGGGGS-TTTGGGGT--

Solvent-accessible surface area (backbone atoms only — not comparable to full-atom values): 17302 Å² total; per-residue (Å²): 132,83,72,77,67,66,76,72,71,83,62,90,73,80,79,62,62,35,82,42,51,44,46,43,67,74,62,44,27,36,37,46,7,61,63,39,46,46,50,48,52,54,43,48,60,51,33,30,76,46,82,83,41,93,54,42,30,30,17,74,65,64,70,70,58,48,43,56,57,39,98,48,53,80,79,48,48,64,54,41,50,49,48,37,40,36,64,59,36,30,46,80,42,78,39,81,54,74,98,52,72,61,44,63,37,33,37,57,45,74,69,57,55,70,70,59,36,62,74,41,43,65,59,32,52,51,40,42,28,50,50,44,64,70,67,40,86,80,56,42,75,50,26,2,62,70,48,23,35,66,48,54,77,110,130,82,73,76,73,68,75,73,72,87,61,89,75,81,75,61,61,34,82,43,51,45,46,44,65,72,62,45,28,35,36,46,8,62,63,39,46,47,50,48,53,54,44,48,60,51,32,30,71,48,83,84,41,95,52,44,30,31,18,74,68,64,70,69,58,48,42,55,57,39,98,48,53,81,79,47,48,64,54,41,51,48,48,37,39,36,63,58,38,31,45,80,43,78,40,83,55,76,98,53,72,59,44,61,38,34,37,55,46,76,69,57,54,69,71,61,36,63,75,42,40,66,59,31,52,51,41,42,28,50,50,45,63,71,65,39,84,80,58,43,76,49,28,2,62,71,48,23,37,67,49,52,74,108